Protein AF-A0A0A0C241-F1 (afdb_monomer)

pLDDT: mean 80.88, std 23.92, range [26.72, 98.94]

Foldseek 3Di:
DDDDDDDDDDDDDDPPVPPVVVVVVVVVVVVVVVCVVVPPDDDDDDDDDDDDDDDDDDDDDDDDDDDDDDDDDDDDDDDDDPDDPDDPDPDPPDQDDFAADDADDADPEDEDEDAQVRQADEDAQVHAYEYEYDLAAHAYFQAHEYAHHAGYEYEFAEHEHADADPDLSRQEHYEDAAHQEEYAHEQYEYYYPRNQHAYEYHHLNQYEYHAYLYEYEENEHHPPPGFSENYEALAHHLEYHYEAYEYEYQEEHYHAENANVHDGDDHQEYEHYQAEYEYEQNYAANDHYDPDDHYYHAANAEYEYPPDDQDVCRRHPPCVDPVNNPVHYYYDADPVGHSNDPPQGHSPHDRSHHDPDD

Secondary structure (DSSP, 8-state):
---PPPP----PPP--TTTHHHHHHHHHHHHHHHHHHS--S----------------------PPPP---------------PPPPPPPPPP----PPBS-PPPPPSSPEEEE--TTS-EEEE-TTS-EEEE--SS-EE-TT-EEEEE-SSEEEES-EEE--S--SSGGGGEEEEEE--SSEEEEES-EEE-TT--EEEEEE-TT--EEEEEEEEEEEE---STT---EEEEEEE--SEEEEEEEEEEESSEEEEE-TBTTSSPPPPSEEEEEEEEEEE-TT---SEEE-S----EEEEEEEEEETTS---HHHHBTTTTSTT-TTTTEEES--TT--SS-TTTSSTT-----B-S--

Mean predicted aligned error: 12.5 Å

Structure (mmCIF, N/CA/C/O backbone):
data_AF-A0A0A0C241-F1
#
_entry.id   AF-A0A0A0C241-F1
#
loop_
_atom_site.group_PDB
_atom_site.id
_atom_site.type_symbol
_atom_site.label_atom_id
_atom_site.label_alt_id
_atom_site.label_comp_id
_atom_site.label_asym_id
_atom_site.label_entity_id
_atom_site.label_seq_id
_atom_site.pdbx_PDB_ins_code
_atom_site.Cartn_x
_atom_site.Cartn_y
_atom_site.Cartn_z
_atom_site.occupancy
_atom_site.B_iso_or_equiv
_atom_site.auth_seq_id
_atom_site.auth_comp_id
_atom_site.auth_asym_id
_atom_site.auth_atom_id
_atom_site.pdbx_PDB_model_num
ATOM 1 N N . MET A 1 1 ? -2.435 11.296 55.023 1.00 37.69 1 MET A N 1
ATOM 2 C CA . MET A 1 1 ? -3.231 10.925 53.838 1.00 37.69 1 MET A CA 1
ATOM 3 C C . MET A 1 1 ? -2.967 12.008 52.823 1.00 37.69 1 MET A C 1
ATOM 5 O O . MET A 1 1 ? -3.531 13.085 52.938 1.00 37.69 1 MET A O 1
ATOM 9 N N . GLU A 1 2 ? -2.003 11.759 51.951 1.00 27.55 2 GLU A N 1
ATOM 10 C CA . GLU A 1 2 ? -1.526 12.696 50.940 1.00 27.55 2 GLU A CA 1
ATOM 11 C C . GLU A 1 2 ? -1.502 11.894 49.638 1.00 27.55 2 GLU A C 1
ATOM 13 O O . GLU A 1 2 ? -0.909 10.818 49.591 1.00 27.55 2 GLU A O 1
ATOM 18 N N . PHE A 1 3 ? -2.287 12.339 48.660 1.00 27.22 3 PHE A N 1
ATOM 19 C CA . PHE A 1 3 ? -2.443 11.696 47.359 1.00 27.22 3 PHE A CA 1
ATOM 20 C C . PHE A 1 3 ? -1.367 12.253 46.422 1.00 27.22 3 PHE A C 1
ATOM 22 O O . PHE A 1 3 ? -1.385 13.443 46.116 1.00 27.22 3 PHE A O 1
ATOM 29 N N . GLN A 1 4 ? -0.449 11.398 45.970 1.00 26.72 4 GLN A N 1
ATOM 30 C CA . GLN A 1 4 ? 0.443 11.679 44.844 1.00 26.72 4 GLN A CA 1
ATOM 31 C C . GLN A 1 4 ? -0.220 11.205 43.544 1.00 26.72 4 GLN A C 1
ATOM 33 O O . GLN A 1 4 ? -0.695 10.073 43.465 1.00 26.72 4 GLN A O 1
ATOM 38 N N . GLN A 1 5 ? -0.261 12.088 42.544 1.00 29.75 5 GLN A N 1
ATOM 39 C CA . GLN A 1 5 ? -0.582 11.763 41.150 1.00 29.75 5 GLN A CA 1
ATOM 40 C C . GLN A 1 5 ? 0.623 11.077 40.478 1.00 29.75 5 GLN A C 1
ATOM 42 O O . GLN A 1 5 ? 1.755 11.438 40.810 1.00 29.75 5 GLN A O 1
ATOM 47 N N . PRO A 1 6 ? 0.422 10.150 39.523 1.00 32.53 6 PRO A N 1
ATOM 48 C CA . PRO A 1 6 ? 1.511 9.650 38.696 1.00 32.53 6 PRO A CA 1
ATOM 49 C C . PRO A 1 6 ? 1.820 10.618 37.544 1.00 32.53 6 PRO A C 1
ATOM 51 O O . PRO A 1 6 ? 0.920 11.217 36.951 1.00 32.53 6 PRO A O 1
ATOM 54 N N . SER A 1 7 ? 3.115 10.778 37.276 1.00 30.88 7 SER A N 1
ATOM 55 C CA . SER A 1 7 ? 3.697 11.547 36.179 1.00 30.88 7 SER A CA 1
ATOM 56 C C . SER A 1 7 ? 3.526 10.831 34.842 1.00 30.88 7 SER A C 1
ATOM 58 O O . SER A 1 7 ? 3.634 9.612 34.768 1.00 30.88 7 SER A O 1
ATOM 60 N N . SER A 1 8 ? 3.299 11.619 33.796 1.00 33.06 8 SER A N 1
ATOM 61 C CA . SER A 1 8 ? 3.376 11.231 32.391 1.00 33.06 8 SER A CA 1
ATOM 62 C C . SER A 1 8 ? 4.825 10.937 31.995 1.00 33.06 8 SER A C 1
ATOM 64 O O . SER A 1 8 ? 5.635 11.868 31.946 1.00 33.06 8 SER A O 1
ATOM 66 N N . ASP A 1 9 ? 5.131 9.678 31.698 1.00 30.48 9 ASP A N 1
ATOM 67 C CA . ASP A 1 9 ? 6.339 9.304 30.969 1.00 30.48 9 ASP A CA 1
ATOM 68 C C . ASP A 1 9 ? 6.085 9.536 29.472 1.00 30.48 9 ASP A C 1
ATOM 70 O O . ASP A 1 9 ? 5.191 8.950 28.868 1.00 30.48 9 ASP A O 1
ATOM 74 N N . GLN A 1 10 ? 6.830 10.489 28.910 1.00 31.81 10 GLN A N 1
ATOM 75 C CA . GLN A 1 10 ? 7.044 10.622 27.475 1.00 31.81 10 GLN A CA 1
ATOM 76 C C . GLN A 1 10 ? 8.161 9.645 27.116 1.00 31.81 10 GLN A C 1
ATOM 78 O O . GLN A 1 10 ? 9.313 9.870 27.495 1.00 31.81 10 GLN A O 1
ATOM 83 N N . ASP A 1 11 ? 7.822 8.577 26.403 1.00 33.38 11 ASP A N 1
ATOM 84 C CA . ASP A 1 11 ? 8.813 7.693 25.807 1.00 33.38 11 ASP A CA 1
ATOM 85 C C . ASP A 1 11 ? 9.510 8.436 24.663 1.00 33.38 11 ASP A C 1
ATOM 87 O O . ASP A 1 11 ? 8.960 8.669 23.588 1.00 33.38 11 ASP A O 1
ATOM 91 N N . ALA A 1 12 ? 10.737 8.870 24.942 1.00 34.22 12 ALA A N 1
ATOM 92 C CA . ALA A 1 12 ? 11.668 9.338 23.937 1.00 34.22 12 ALA A CA 1
ATOM 93 C C . ALA A 1 12 ? 12.101 8.153 23.064 1.00 34.22 12 ALA A C 1
ATOM 95 O O . ALA A 1 12 ? 12.555 7.128 23.578 1.00 34.22 12 ALA A O 1
ATOM 96 N N . GLU A 1 13 ? 12.007 8.320 21.745 1.00 38.50 13 GLU A N 1
ATOM 97 C CA . GLU A 1 13 ? 12.633 7.423 20.777 1.00 38.50 13 GLU A CA 1
ATOM 98 C C . GLU A 1 13 ? 14.122 7.217 21.116 1.00 38.50 13 GLU A C 1
ATOM 100 O O . GLU A 1 13 ? 14.830 8.185 21.434 1.00 38.50 13 GLU A O 1
ATOM 105 N N . PRO A 1 14 ? 14.650 5.983 21.046 1.00 36.41 14 PRO A N 1
ATOM 106 C CA . PRO A 1 14 ? 16.075 5.777 21.208 1.00 36.41 14 PRO A CA 1
ATOM 107 C C . PRO A 1 14 ? 16.801 6.343 19.984 1.00 36.41 14 PRO A C 1
ATOM 109 O O . PRO A 1 14 ? 16.639 5.872 18.861 1.00 36.41 14 PRO A O 1
ATOM 112 N N . ALA A 1 15 ? 17.647 7.347 20.216 1.00 42.44 15 ALA A N 1
ATOM 113 C CA . ALA A 1 15 ? 18.622 7.820 19.244 1.00 42.44 15 ALA A CA 1
ATOM 114 C C . ALA A 1 15 ? 19.670 6.722 18.983 1.00 42.44 15 ALA A C 1
ATOM 116 O O . ALA A 1 15 ? 20.698 6.654 19.662 1.00 42.44 15 ALA A O 1
ATOM 117 N N . ASP A 1 16 ? 19.414 5.856 18.003 1.00 39.59 16 ASP A N 1
ATOM 118 C CA . ASP A 1 16 ? 20.346 4.812 17.576 1.00 39.59 16 ASP A CA 1
ATOM 119 C C . ASP A 1 16 ? 21.280 5.333 16.466 1.00 39.59 16 ASP A C 1
ATOM 121 O O . ASP A 1 16 ? 21.082 5.149 15.266 1.00 39.59 16 ASP A O 1
ATOM 125 N N . GLY A 1 17 ? 22.318 6.065 16.880 1.00 36.25 17 GLY A N 1
ATOM 126 C CA . GLY A 1 17 ? 23.298 6.717 15.999 1.00 36.25 17 GLY A CA 1
ATOM 127 C C . GLY A 1 17 ? 24.364 5.798 15.381 1.00 36.25 17 GLY A C 1
ATOM 128 O O . GLY A 1 17 ? 25.414 6.294 14.975 1.00 36.25 17 GLY A O 1
ATOM 129 N N . GLY A 1 18 ? 24.160 4.477 15.342 1.00 32.34 18 GLY A N 1
ATOM 130 C CA . GLY A 1 18 ? 25.179 3.518 14.890 1.00 32.34 18 GLY A CA 1
ATOM 131 C C . GLY A 1 18 ? 24.949 2.923 13.499 1.00 32.34 18 GLY A C 1
ATOM 132 O O . GLY A 1 18 ? 25.881 2.844 12.699 1.00 32.34 18 GLY A O 1
ATOM 133 N N . ALA A 1 19 ? 23.717 2.508 13.196 1.00 37.88 19 ALA A N 1
ATOM 134 C CA . ALA A 1 19 ? 23.412 1.737 11.987 1.00 37.88 19 ALA A CA 1
ATOM 135 C C . ALA A 1 19 ? 23.087 2.615 10.760 1.00 37.88 19 ALA A C 1
ATOM 137 O O . ALA A 1 19 ? 23.471 2.273 9.641 1.00 37.88 19 ALA A O 1
ATOM 138 N N . ALA A 1 20 ? 22.487 3.794 10.967 1.00 37.78 20 ALA A N 1
ATOM 139 C CA . ALA A 1 20 ? 22.076 4.701 9.888 1.00 37.78 20 ALA A CA 1
ATOM 140 C C . ALA A 1 20 ? 23.253 5.311 9.090 1.00 37.78 20 ALA A C 1
ATOM 142 O O . ALA A 1 20 ? 23.125 5.639 7.911 1.00 37.78 20 ALA A O 1
ATOM 143 N N . ALA A 1 21 ? 24.439 5.434 9.697 1.00 37.78 21 ALA A N 1
ATOM 144 C CA . ALA A 1 21 ? 25.606 6.009 9.021 1.00 37.78 21 ALA A CA 1
ATOM 145 C C . ALA A 1 21 ? 26.207 5.072 7.954 1.00 37.78 21 ALA A C 1
ATOM 147 O O . ALA A 1 21 ? 26.821 5.535 6.989 1.00 37.78 21 ALA A O 1
ATOM 148 N N . VAL A 1 22 ? 26.029 3.754 8.104 1.00 39.00 22 VAL A N 1
ATOM 149 C CA . VAL A 1 22 ? 26.559 2.755 7.161 1.00 39.00 22 VAL A CA 1
ATOM 150 C C . VAL A 1 22 ? 25.646 2.626 5.936 1.00 39.00 22 VAL A C 1
ATOM 152 O O . VAL A 1 22 ? 26.145 2.487 4.817 1.00 39.00 22 VAL A O 1
ATOM 155 N N . THR A 1 23 ? 24.331 2.781 6.108 1.00 50.38 23 THR A N 1
ATOM 156 C CA . THR A 1 23 ? 23.351 2.788 5.011 1.00 50.38 23 THR A CA 1
ATOM 157 C C . THR A 1 23 ? 23.385 4.092 4.208 1.00 50.38 23 THR A C 1
ATOM 159 O O . THR A 1 23 ? 23.407 4.032 2.978 1.00 50.38 23 THR A O 1
ATOM 162 N N . GLN A 1 24 ? 23.545 5.263 4.842 1.00 40.09 24 GLN A N 1
ATOM 163 C CA . GLN A 1 24 ? 23.719 6.537 4.118 1.00 40.09 24 GLN A CA 1
ATOM 164 C C . GLN A 1 24 ? 24.986 6.565 3.246 1.00 40.09 24 GLN A C 1
ATOM 166 O O . GLN A 1 24 ? 24.964 7.085 2.128 1.00 40.09 24 GLN A O 1
ATOM 171 N N . ALA A 1 25 ? 26.097 5.989 3.718 1.00 41.25 25 ALA A N 1
ATOM 172 C CA . ALA A 1 25 ? 27.331 5.911 2.935 1.00 41.25 25 ALA A CA 1
ATOM 173 C C . ALA A 1 25 ? 27.189 4.975 1.719 1.00 41.25 25 ALA A C 1
ATOM 175 O O . ALA A 1 25 ? 27.707 5.288 0.644 1.00 41.25 25 ALA A O 1
ATOM 176 N N . ALA A 1 26 ? 26.451 3.868 1.861 1.00 42.09 26 ALA A N 1
ATOM 177 C CA . ALA A 1 26 ? 26.134 2.957 0.762 1.00 42.09 26 ALA A CA 1
ATOM 178 C C . ALA A 1 26 ? 25.182 3.600 -0.267 1.00 42.09 26 ALA A C 1
ATOM 180 O O . ALA A 1 26 ? 25.434 3.503 -1.469 1.00 42.09 26 ALA A O 1
ATOM 181 N N . LEU A 1 27 ? 24.171 4.354 0.185 1.00 46.66 27 LEU A N 1
ATOM 182 C CA . LEU A 1 27 ? 23.274 5.133 -0.680 1.00 46.66 27 LEU A CA 1
ATOM 183 C C . LEU A 1 27 ? 24.005 6.256 -1.434 1.00 46.66 27 LEU A C 1
ATOM 185 O O . LEU A 1 27 ? 23.797 6.444 -2.634 1.00 46.66 27 LEU A O 1
ATOM 189 N N . GLN A 1 28 ? 24.905 6.994 -0.774 1.00 43.84 28 GLN A N 1
ATOM 190 C CA . GLN A 1 28 ? 25.700 8.033 -1.441 1.00 43.84 28 GLN A CA 1
ATOM 191 C C . GLN A 1 28 ? 26.738 7.455 -2.411 1.00 43.84 28 GLN A C 1
ATOM 193 O O . GLN A 1 28 ? 27.015 8.066 -3.448 1.00 43.84 28 GLN A O 1
ATOM 198 N N . ALA A 1 29 ? 27.304 6.282 -2.111 1.00 42.59 29 ALA A N 1
ATOM 199 C CA . ALA A 1 29 ? 28.173 5.565 -3.038 1.00 42.59 29 ALA A CA 1
ATOM 200 C C . ALA A 1 29 ? 27.393 5.105 -4.280 1.00 42.59 29 ALA A C 1
ATOM 202 O O . ALA A 1 29 ? 27.857 5.333 -5.396 1.00 42.59 29 ALA A O 1
ATOM 203 N N . TRP A 1 30 ? 26.178 4.578 -4.102 1.00 51.72 30 TRP A N 1
ATOM 204 C CA . TRP A 1 30 ? 25.298 4.188 -5.2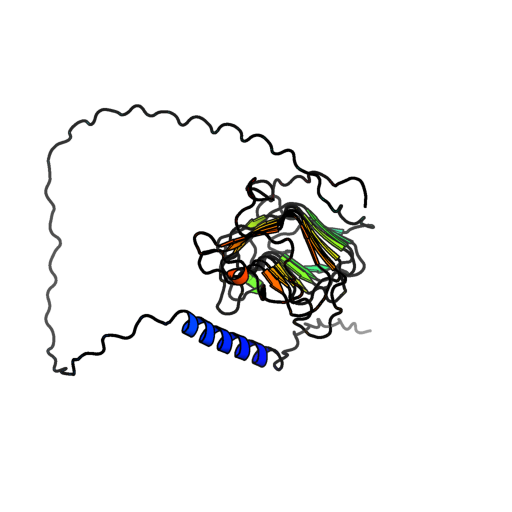04 1.00 51.72 30 TRP A CA 1
ATOM 205 C C . TRP A 1 30 ? 24.888 5.382 -6.084 1.00 51.72 30 TRP A C 1
ATOM 207 O O . TRP A 1 30 ? 25.049 5.313 -7.303 1.00 51.72 30 TRP A O 1
ATOM 217 N N . ARG A 1 31 ? 24.499 6.528 -5.496 1.00 46.00 31 ARG A N 1
ATOM 218 C CA . ARG A 1 31 ? 24.208 7.772 -6.248 1.00 46.00 31 ARG A CA 1
ATOM 219 C C . ARG A 1 31 ? 25.403 8.237 -7.094 1.00 46.00 31 ARG A C 1
ATOM 221 O O . ARG A 1 31 ? 25.222 8.701 -8.218 1.00 46.00 31 ARG A O 1
ATOM 228 N N . ARG A 1 32 ? 26.640 8.078 -6.600 1.00 44.69 32 ARG A N 1
ATOM 229 C CA . ARG A 1 32 ? 27.861 8.407 -7.365 1.00 44.69 32 ARG A CA 1
ATOM 230 C C . ARG A 1 32 ? 28.127 7.431 -8.511 1.00 44.69 32 ARG A C 1
ATOM 232 O O . ARG A 1 32 ? 28.615 7.858 -9.553 1.00 44.69 32 ARG A O 1
ATOM 239 N N . THR A 1 33 ? 27.808 6.151 -8.348 1.00 43.31 33 THR A N 1
ATOM 240 C CA . THR A 1 33 ? 27.986 5.143 -9.403 1.00 43.31 33 THR A CA 1
ATOM 241 C C . THR A 1 33 ? 26.902 5.244 -10.481 1.00 43.31 33 THR A C 1
ATOM 243 O O . THR A 1 33 ? 27.219 5.131 -11.664 1.00 43.31 33 THR A O 1
ATOM 246 N N . ALA A 1 34 ? 25.657 5.555 -10.107 1.00 41.44 34 ALA A N 1
ATOM 247 C CA . ALA A 1 34 ? 24.545 5.755 -11.039 1.00 41.44 34 ALA A CA 1
ATOM 248 C C . ALA A 1 34 ? 24.736 6.994 -11.941 1.00 41.44 34 ALA A C 1
ATOM 250 O O . ALA A 1 34 ? 24.484 6.922 -13.142 1.00 41.44 34 ALA A O 1
ATOM 251 N N . LEU A 1 35 ? 25.288 8.094 -11.409 1.00 39.94 35 LEU A N 1
ATOM 252 C CA . LEU A 1 35 ? 25.661 9.293 -12.186 1.00 39.94 35 LEU A CA 1
ATOM 253 C C . LEU A 1 35 ? 26.858 9.078 -13.132 1.00 39.94 35 LEU A C 1
ATOM 255 O O . LEU A 1 35 ? 26.989 9.770 -14.138 1.00 39.94 35 LEU A O 1
ATOM 259 N N . LEU A 1 36 ? 27.740 8.119 -12.834 1.00 40.41 36 LEU A N 1
ATOM 260 C CA . LEU A 1 36 ? 28.855 7.758 -13.720 1.00 40.41 36 LEU A CA 1
ATOM 261 C C . LEU A 1 36 ? 28.418 6.813 -14.850 1.00 40.41 36 LEU A C 1
ATOM 263 O O . LEU A 1 36 ? 29.002 6.858 -15.932 1.00 40.41 36 LEU A O 1
ATOM 267 N N . ALA A 1 37 ? 27.376 6.004 -14.635 1.00 37.09 37 ALA A N 1
ATOM 268 C CA . ALA A 1 37 ? 26.808 5.118 -15.653 1.00 37.09 37 ALA A CA 1
ATOM 269 C C . ALA A 1 37 ? 25.980 5.868 -16.719 1.00 37.09 37 ALA A C 1
ATOM 271 O O . ALA A 1 37 ? 25.907 5.421 -17.860 1.00 37.09 37 ALA A O 1
ATOM 272 N N . SER A 1 38 ? 25.426 7.036 -16.386 1.00 38.03 38 SER A N 1
ATOM 273 C CA . SER A 1 38 ? 24.683 7.915 -17.306 1.00 38.03 38 SER A CA 1
ATOM 274 C C . SER A 1 38 ? 25.548 9.002 -17.974 1.00 38.03 38 SER A C 1
ATOM 276 O O . SER A 1 38 ? 25.068 9.757 -18.816 1.00 38.03 38 SER A O 1
ATOM 278 N N . GLY A 1 39 ? 26.845 9.070 -17.647 1.00 33.00 39 GLY A N 1
ATOM 279 C CA . GLY A 1 39 ? 27.730 10.194 -17.973 1.00 33.00 39 GLY A CA 1
ATOM 280 C C . GLY A 1 39 ? 28.727 10.001 -19.121 1.00 33.00 39 GLY A C 1
ATOM 281 O O . GLY A 1 39 ? 29.721 10.725 -19.169 1.00 33.00 39 GLY A O 1
ATOM 282 N N . VAL A 1 40 ? 28.522 9.068 -20.057 1.00 38.03 40 VAL A N 1
ATOM 283 C CA . VAL A 1 40 ? 29.368 8.969 -21.267 1.00 38.03 40 VAL A CA 1
ATOM 284 C C . VAL A 1 40 ? 28.717 9.723 -22.426 1.00 38.03 40 VAL A C 1
ATOM 286 O O . VAL A 1 40 ? 28.244 9.091 -23.359 1.00 38.03 40 VAL A O 1
ATOM 289 N N . ALA A 1 41 ? 28.685 11.064 -22.373 1.00 38.12 41 ALA A N 1
ATOM 290 C CA . ALA A 1 41 ? 28.604 11.921 -23.574 1.00 38.12 41 ALA A CA 1
ATOM 291 C C . ALA A 1 41 ? 28.678 13.446 -23.314 1.00 38.12 41 ALA A C 1
ATOM 293 O O . ALA A 1 41 ? 27.981 14.187 -23.990 1.00 38.12 41 ALA A O 1
ATOM 294 N N . VAL A 1 42 ? 29.523 13.991 -22.427 1.00 32.81 42 VAL A N 1
ATOM 295 C CA . VAL A 1 42 ? 29.876 15.430 -22.545 1.00 32.81 42 VAL A CA 1
ATOM 296 C C . VAL A 1 42 ? 31.330 15.676 -22.150 1.00 32.81 42 VAL A C 1
ATOM 298 O O . VAL A 1 42 ? 31.647 16.076 -21.035 1.00 32.81 42 VAL A O 1
ATOM 301 N N . ALA A 1 43 ? 32.240 15.458 -23.096 1.00 29.64 43 ALA A N 1
ATOM 302 C CA . ALA A 1 43 ? 33.610 15.950 -23.009 1.00 29.64 43 ALA A CA 1
ATOM 303 C C . ALA A 1 43 ? 34.024 16.563 -24.351 1.00 29.64 43 ALA A C 1
ATOM 305 O O . ALA A 1 43 ? 34.732 15.941 -25.133 1.00 29.64 43 ALA A O 1
ATOM 306 N N . ALA A 1 44 ? 33.571 17.790 -24.614 1.00 33.00 44 ALA A N 1
ATOM 307 C CA . ALA A 1 44 ? 34.271 18.747 -25.469 1.00 33.00 44 ALA A CA 1
ATOM 308 C C . ALA A 1 44 ? 33.638 20.135 -25.307 1.00 33.00 44 ALA A C 1
ATOM 310 O O . ALA A 1 44 ? 32.530 20.359 -25.771 1.00 33.00 44 ALA A O 1
ATOM 311 N N . VAL A 1 45 ? 34.347 21.038 -24.626 1.00 28.12 45 VAL A N 1
ATOM 312 C CA . VAL A 1 45 ? 34.634 22.441 -24.996 1.00 28.12 45 VAL A CA 1
ATOM 313 C C . VAL A 1 45 ? 35.090 23.144 -23.712 1.00 28.12 45 VAL A C 1
ATOM 315 O O . VAL A 1 45 ? 34.330 23.783 -22.993 1.00 28.12 45 VAL A O 1
ATOM 318 N N . VAL A 1 46 ? 36.382 22.997 -23.419 1.00 29.78 46 VAL A N 1
ATOM 319 C CA . VAL A 1 46 ? 37.140 23.987 -22.651 1.00 29.78 46 VAL A CA 1
ATOM 320 C C . VAL A 1 46 ? 37.869 24.828 -23.686 1.00 29.78 46 VAL A C 1
ATOM 322 O O . VAL A 1 46 ? 38.669 24.300 -24.458 1.00 29.78 46 VAL A O 1
ATOM 325 N N . GLY A 1 47 ? 37.589 26.127 -23.715 1.00 27.25 47 GLY A N 1
ATOM 326 C CA . GLY A 1 47 ? 38.251 27.041 -24.630 1.00 27.25 47 GLY A CA 1
ATOM 327 C C . GLY A 1 47 ? 37.938 28.504 -24.355 1.00 27.25 47 GLY A C 1
ATOM 328 O O . GLY A 1 47 ? 37.097 29.076 -25.029 1.00 27.25 47 GLY A O 1
ATOM 329 N N . LEU A 1 48 ? 38.736 29.092 -23.455 1.00 27.02 48 LEU A N 1
ATOM 330 C CA . LEU A 1 48 ? 39.160 30.500 -23.465 1.00 27.02 48 LEU A CA 1
ATOM 331 C C . LEU A 1 48 ? 38.113 31.584 -23.107 1.00 27.02 48 LEU A C 1
ATOM 333 O O . LEU A 1 48 ? 37.162 31.820 -23.836 1.00 27.02 48 LEU A O 1
ATOM 337 N N . VAL A 1 49 ? 38.372 32.365 -22.051 1.00 27.27 49 VAL A N 1
ATOM 338 C CA . VAL A 1 49 ? 38.924 33.739 -22.136 1.00 27.27 49 VAL A CA 1
ATOM 339 C C . VAL A 1 49 ? 39.056 34.322 -20.720 1.00 27.27 49 VAL A C 1
ATOM 341 O O . VAL A 1 49 ? 38.158 34.239 -19.888 1.00 27.27 49 VAL A O 1
ATOM 344 N N . ALA A 1 50 ? 40.228 34.899 -20.465 1.00 33.31 50 ALA A N 1
ATOM 345 C CA . ALA A 1 50 ? 40.625 35.555 -19.231 1.00 33.31 50 ALA A CA 1
ATOM 346 C C . ALA A 1 50 ? 40.191 37.035 -19.175 1.00 33.31 50 ALA A C 1
ATOM 348 O O . ALA A 1 50 ? 40.261 37.742 -20.174 1.00 33.31 50 ALA A O 1
ATOM 349 N N . VAL A 1 51 ? 39.823 37.465 -17.963 1.00 35.44 51 VAL A N 1
ATOM 350 C CA . VAL A 1 51 ? 40.166 38.727 -17.267 1.00 35.44 51 VAL A CA 1
ATOM 351 C C . VAL A 1 51 ? 40.264 40.024 -18.091 1.00 35.44 51 VAL A C 1
ATOM 353 O O . VAL A 1 51 ? 41.249 40.242 -18.787 1.00 35.44 51 VAL A O 1
ATOM 356 N N . LEU A 1 52 ? 39.364 40.977 -17.802 1.00 29.64 52 LEU A N 1
ATOM 357 C CA . LEU A 1 52 ? 39.727 42.345 -17.384 1.00 29.64 52 LEU A CA 1
ATOM 358 C C . LEU A 1 52 ? 38.496 43.103 -16.859 1.00 29.64 52 LEU A C 1
ATOM 360 O O . LEU A 1 52 ? 37.587 43.444 -17.608 1.00 29.64 52 LEU A O 1
ATOM 364 N N . VAL A 1 53 ? 38.500 43.376 -15.553 1.00 37.03 53 VAL A N 1
ATOM 365 C CA . VAL A 1 53 ? 37.609 44.331 -14.887 1.00 37.03 53 VAL A CA 1
ATOM 366 C C . VAL A 1 53 ? 38.393 45.625 -14.707 1.00 37.03 53 VAL A C 1
ATOM 368 O O . VAL A 1 53 ? 39.342 45.657 -13.928 1.00 37.03 53 VAL A O 1
ATOM 371 N N . THR A 1 54 ? 37.982 46.693 -15.385 1.00 36.91 54 THR A N 1
ATOM 372 C CA . THR A 1 54 ? 38.149 48.074 -14.914 1.00 36.91 54 THR A CA 1
ATOM 373 C C . THR A 1 54 ? 36.883 48.848 -15.270 1.00 36.91 54 THR A C 1
ATOM 375 O O . THR A 1 54 ? 36.367 48.752 -16.381 1.00 36.91 54 THR A O 1
ATOM 378 N N . GLY A 1 55 ? 36.320 49.510 -14.261 1.00 35.81 55 GLY A N 1
ATOM 379 C CA . GLY A 1 55 ? 34.943 49.987 -14.266 1.00 35.81 55 GLY A CA 1
ATOM 380 C C . GLY A 1 55 ? 34.674 51.295 -15.000 1.00 35.81 55 GLY A C 1
ATOM 381 O O . GLY A 1 55 ? 35.555 51.904 -15.607 1.00 35.81 55 GLY A O 1
ATOM 382 N N . ARG A 1 56 ? 33.422 51.735 -14.868 1.00 39.28 56 ARG A N 1
ATOM 383 C CA . ARG A 1 56 ? 33.011 53.138 -14.817 1.00 39.28 56 ARG A CA 1
ATOM 384 C C . ARG A 1 56 ? 31.591 53.237 -14.267 1.00 39.28 56 ARG A C 1
ATOM 386 O O . ARG A 1 56 ? 30.745 52.401 -14.571 1.00 39.28 56 ARG A O 1
ATOM 393 N N . ASP A 1 57 ? 31.417 54.254 -13.440 1.00 40.78 57 ASP A N 1
ATOM 394 C CA . ASP A 1 57 ? 30.202 54.664 -12.753 1.00 40.78 57 ASP A CA 1
ATOM 395 C C . ASP A 1 57 ? 29.082 55.147 -13.689 1.00 40.78 57 ASP A C 1
ATOM 397 O O . ASP A 1 57 ? 29.347 55.569 -14.813 1.00 40.78 57 ASP A O 1
ATOM 401 N N . GLN A 1 58 ? 27.864 55.080 -13.131 1.00 45.56 58 GLN A N 1
ATOM 402 C CA . GLN A 1 58 ? 26.698 55.972 -13.259 1.00 45.56 58 GLN A CA 1
ATOM 403 C C . GLN A 1 58 ? 26.478 56.752 -14.566 1.00 45.56 58 GLN A C 1
ATOM 405 O O . GLN A 1 58 ? 27.298 57.573 -14.950 1.00 45.56 58 GLN A O 1
ATOM 410 N N . GLU A 1 59 ? 25.254 56.670 -15.098 1.00 39.75 59 GLU A N 1
ATOM 411 C CA . GLU A 1 59 ? 24.295 57.786 -15.023 1.00 39.75 59 GLU A CA 1
ATOM 412 C C . GLU A 1 59 ? 22.873 57.336 -15.404 1.00 39.75 59 GLU A C 1
ATOM 414 O O . GLU A 1 59 ? 22.672 56.309 -16.052 1.00 39.75 59 GLU A O 1
ATOM 419 N N . ASP A 1 60 ? 21.914 58.109 -14.895 1.00 49.41 60 ASP A N 1
ATOM 420 C CA . ASP A 1 60 ? 20.462 58.080 -15.068 1.00 49.41 60 ASP A CA 1
ATOM 421 C C . ASP A 1 60 ? 19.942 57.702 -16.468 1.00 49.41 60 ASP A C 1
ATOM 423 O O . ASP A 1 60 ? 20.599 57.927 -17.481 1.00 49.41 60 ASP A O 1
ATOM 427 N N . LEU A 1 61 ? 18.687 57.233 -16.530 1.00 41.09 61 LEU A N 1
ATOM 428 C CA . LEU A 1 61 ? 17.579 57.977 -17.159 1.00 41.09 61 LEU A CA 1
ATOM 429 C C . LEU A 1 61 ? 16.289 57.136 -17.184 1.00 41.09 61 LEU A C 1
ATOM 431 O O . LEU A 1 61 ? 16.167 56.134 -17.886 1.00 41.09 61 LEU A O 1
ATOM 435 N N . ALA A 1 62 ? 15.297 57.606 -16.428 1.00 52.56 62 ALA A N 1
ATOM 436 C CA . ALA A 1 62 ? 13.903 57.204 -16.543 1.00 52.56 62 ALA A CA 1
ATOM 437 C C . ALA A 1 62 ? 13.318 57.656 -17.896 1.00 52.56 62 ALA A C 1
ATOM 439 O O . ALA A 1 62 ? 13.479 58.813 -18.290 1.00 52.56 62 ALA A O 1
ATOM 440 N N . GLY A 1 63 ? 12.600 56.758 -18.575 1.00 41.69 63 GLY A N 1
ATOM 441 C CA . GLY A 1 63 ? 11.834 57.037 -19.794 1.00 41.69 63 GLY A CA 1
ATOM 442 C C . GLY A 1 63 ? 10.369 56.587 -19.651 1.00 41.69 63 GLY A C 1
ATOM 443 O O . GLY A 1 63 ? 10.120 55.576 -18.994 1.00 41.69 63 GLY A O 1
ATOM 444 N N . PRO A 1 64 ? 9.395 57.333 -20.213 1.00 62.12 64 PRO A N 1
ATOM 445 C CA . PRO A 1 64 ? 7.957 57.123 -20.006 1.00 62.12 64 PRO A CA 1
ATOM 446 C C . PRO A 1 64 ? 7.373 55.992 -20.880 1.00 62.12 64 PRO A C 1
ATOM 448 O O . PRO A 1 64 ? 7.999 55.599 -21.867 1.00 62.12 64 PRO A O 1
ATOM 451 N N . PRO A 1 65 ? 6.158 55.489 -20.570 1.00 54.28 65 PRO A N 1
ATOM 452 C CA . PRO A 1 65 ? 5.511 54.452 -21.371 1.00 54.28 65 PRO A CA 1
ATOM 453 C C . PRO A 1 65 ? 4.947 55.016 -22.690 1.00 54.28 65 PRO A 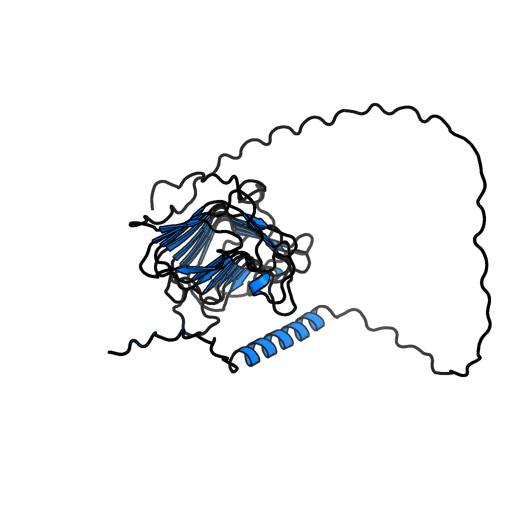C 1
ATOM 455 O O . PRO A 1 65 ? 4.412 56.130 -22.694 1.00 54.28 65 PRO A O 1
ATOM 458 N N . PRO A 1 66 ? 5.012 54.267 -23.807 1.00 58.94 66 PRO A N 1
ATOM 459 C CA . PRO A 1 66 ? 4.374 54.677 -25.048 1.00 58.94 66 PRO A CA 1
ATOM 460 C C . PRO A 1 66 ? 2.877 54.337 -25.074 1.00 58.94 66 PRO A C 1
ATOM 462 O O . PRO A 1 66 ? 2.451 53.215 -24.799 1.00 58.94 66 PRO A O 1
ATOM 465 N N . SER A 1 67 ? 2.101 55.348 -25.458 1.00 59.06 67 SER A N 1
ATOM 466 C CA . SER A 1 67 ? 0.707 55.297 -25.893 1.00 59.06 67 SER A CA 1
ATOM 467 C C . SER A 1 67 ? 0.524 54.387 -27.115 1.00 59.06 67 SER A C 1
ATOM 469 O O . SER A 1 67 ? 1.386 54.343 -27.994 1.00 59.06 67 SER A O 1
ATOM 471 N N . GLY A 1 68 ? -0.611 53.684 -27.176 1.00 44.94 68 GLY A N 1
ATOM 472 C CA . GLY A 1 68 ? -0.959 52.773 -28.272 1.00 44.94 68 GLY A CA 1
ATOM 473 C C . GLY A 1 68 ? -1.372 53.459 -29.580 1.00 44.94 68 GLY A C 1
ATOM 474 O O . GLY A 1 68 ? -1.305 54.683 -29.698 1.00 44.94 68 GLY A O 1
ATOM 475 N N . PRO A 1 69 ? -1.863 52.663 -30.545 1.00 62.94 69 PRO A N 1
ATOM 476 C CA . PRO A 1 69 ? -2.804 53.156 -31.539 1.00 62.94 69 PRO A CA 1
ATOM 477 C C . PRO A 1 69 ? -4.118 52.358 -31.575 1.00 62.94 69 PRO A C 1
ATOM 479 O O . PRO A 1 69 ? -4.151 51.130 -31.508 1.00 62.94 69 PRO A O 1
ATOM 482 N N . GLU A 1 70 ? -5.198 53.123 -31.723 1.00 52.38 70 GLU A N 1
ATOM 483 C CA . GLU A 1 70 ? -6.537 52.707 -32.129 1.00 52.38 70 GLU A CA 1
ATOM 484 C C . GLU A 1 70 ? -6.566 52.147 -33.563 1.00 52.38 70 GLU A C 1
ATOM 486 O O . GLU A 1 70 ? -5.991 52.731 -34.479 1.00 52.38 70 GLU A O 1
ATOM 491 N N . GLY A 1 71 ? -7.379 51.099 -33.747 1.00 49.09 71 GLY A N 1
ATOM 492 C CA . GLY A 1 71 ? -8.312 50.979 -34.872 1.00 49.09 71 GLY A CA 1
ATOM 493 C C . GLY A 1 71 ? -7.870 50.175 -36.100 1.00 49.09 71 GLY A C 1
ATOM 494 O O . GLY A 1 71 ? -7.080 50.660 -36.899 1.00 49.09 71 GLY A O 1
ATOM 495 N N . ALA A 1 72 ? -8.508 49.014 -36.321 1.00 45.81 72 ALA A N 1
ATOM 496 C CA . ALA A 1 72 ? -9.179 48.658 -37.586 1.00 45.81 72 ALA A CA 1
ATOM 497 C C . ALA A 1 72 ? -9.741 47.219 -37.573 1.00 45.81 72 ALA A C 1
ATOM 499 O O . ALA A 1 72 ? -9.010 46.268 -37.325 1.00 45.81 72 ALA A O 1
ATOM 500 N N . GLY A 1 73 ? -11.013 47.078 -37.969 1.00 41.88 73 GLY A N 1
ATOM 501 C CA . GLY A 1 73 ? -11.483 45.948 -38.782 1.00 41.88 73 GLY A CA 1
ATOM 502 C C . GLY A 1 73 ? -11.997 44.703 -38.058 1.00 41.88 73 GLY A C 1
ATOM 503 O O . GLY A 1 73 ? -11.325 43.681 -38.045 1.00 41.88 73 GLY A O 1
ATOM 504 N N . ALA A 1 74 ? -13.236 44.754 -37.563 1.00 53.09 74 ALA A N 1
ATOM 505 C CA . ALA A 1 74 ? -14.021 43.552 -37.288 1.00 53.09 74 ALA A CA 1
ATOM 506 C C . ALA A 1 74 ? -14.492 42.937 -38.618 1.00 53.09 74 ALA A C 1
ATOM 508 O O . ALA A 1 74 ? -15.283 43.547 -39.339 1.00 53.09 74 ALA A O 1
ATOM 509 N N . ALA A 1 75 ? -13.985 41.750 -38.942 1.00 52.53 75 ALA A N 1
ATOM 510 C CA . ALA A 1 75 ? -14.578 40.857 -39.928 1.00 52.53 75 ALA A CA 1
ATOM 511 C C . ALA A 1 75 ? -15.397 39.808 -39.163 1.00 52.53 75 ALA A C 1
ATOM 513 O O . ALA A 1 75 ? -14.863 39.145 -38.277 1.00 52.53 75 ALA A O 1
ATOM 514 N N . GLU A 1 76 ? -16.692 39.706 -39.469 1.00 52.59 76 GLU A N 1
ATOM 515 C CA . GLU A 1 76 ? -17.572 38.655 -38.950 1.00 52.59 76 GLU A CA 1
ATOM 516 C C . GLU A 1 76 ? -17.091 37.291 -39.455 1.00 52.59 76 GLU A C 1
ATOM 518 O O . GLU A 1 76 ? -17.147 36.985 -40.648 1.00 52.59 76 GLU A O 1
ATOM 523 N N . GLU A 1 77 ? -16.594 36.486 -38.523 1.00 59.66 77 GLU A N 1
ATOM 524 C CA . GLU A 1 77 ? -16.242 35.089 -38.728 1.00 59.66 77 GLU A CA 1
ATOM 525 C C . GLU A 1 77 ? -17.536 34.245 -38.699 1.00 59.66 77 GLU A C 1
ATOM 527 O O . GLU A 1 77 ? -18.382 34.449 -37.821 1.00 59.66 77 GLU A O 1
ATOM 532 N N . PRO A 1 78 ? -17.764 33.340 -39.668 1.00 61.41 78 PRO A N 1
ATOM 533 C CA . PRO A 1 78 ? -18.988 32.548 -39.731 1.00 61.41 78 PRO A CA 1
ATOM 534 C C . PRO A 1 78 ? -19.098 31.620 -38.514 1.00 61.41 78 PRO A C 1
ATOM 536 O O . PRO A 1 78 ? -18.179 30.863 -38.212 1.00 61.41 78 PRO A O 1
ATOM 539 N N . ALA A 1 79 ? -20.244 31.672 -37.831 1.00 58.12 79 ALA A N 1
ATOM 540 C CA . ALA A 1 79 ? -20.544 30.848 -36.666 1.00 58.12 79 ALA A CA 1
ATOM 541 C C . ALA A 1 79 ? -20.421 29.350 -37.000 1.00 58.12 79 ALA A C 1
ATOM 543 O O . ALA A 1 79 ? -21.207 28.807 -37.781 1.00 58.12 79 ALA A O 1
ATOM 544 N N . VAL A 1 80 ? -19.434 28.691 -36.394 1.00 65.56 80 VAL A N 1
ATOM 545 C CA . VAL A 1 80 ? -19.293 27.233 -36.414 1.00 65.56 80 VAL A CA 1
ATOM 546 C C . VAL A 1 80 ? -20.382 26.657 -35.498 1.00 65.56 80 VAL A C 1
ATOM 548 O O . VAL A 1 80 ? -20.488 27.101 -34.352 1.00 65.56 80 VAL A O 1
ATOM 551 N N . PRO A 1 81 ? -21.229 25.723 -35.966 1.00 64.19 81 PRO A N 1
ATOM 552 C CA . PRO A 1 81 ? -22.243 25.107 -35.121 1.00 64.19 81 PRO A CA 1
ATOM 553 C C . PRO A 1 81 ? -21.565 24.391 -33.949 1.00 64.19 81 PRO A C 1
ATOM 555 O O . PRO A 1 81 ? -20.709 23.532 -34.135 1.00 64.19 81 PRO A O 1
ATOM 558 N N . THR A 1 82 ? -21.935 24.789 -32.735 1.00 61.00 82 THR A N 1
ATOM 559 C CA . THR A 1 82 ? -21.518 24.145 -31.490 1.00 61.00 82 THR A CA 1
ATOM 560 C C . THR A 1 82 ? -22.205 22.786 -31.410 1.00 61.00 82 THR A C 1
ATOM 562 O O . THR A 1 82 ? -23.367 22.695 -31.013 1.00 61.00 82 THR A O 1
ATOM 565 N N . GLU A 1 83 ? -21.522 21.731 -31.847 1.00 60.97 83 GLU A N 1
ATOM 566 C CA . GLU A 1 83 ? -21.961 20.365 -31.571 1.00 60.97 83 GLU A CA 1
ATOM 567 C C . GLU A 1 83 ? -21.918 20.161 -30.053 1.00 60.97 83 GLU A C 1
ATOM 569 O O . GLU A 1 83 ? -20.905 20.406 -29.396 1.00 60.97 83 GLU A O 1
ATOM 574 N N . THR A 1 84 ? -23.070 19.818 -29.479 1.00 65.75 84 THR A N 1
ATOM 575 C CA . THR A 1 84 ? -23.168 19.442 -28.067 1.00 65.75 84 THR A CA 1
ATOM 576 C C . THR A 1 84 ? -22.387 18.139 -27.913 1.00 65.75 84 THR A C 1
ATOM 578 O O . THR A 1 84 ? -22.727 17.199 -28.629 1.00 65.75 84 THR A O 1
ATOM 581 N N . PRO A 1 85 ? -21.346 18.068 -27.062 1.00 68.62 85 PRO A N 1
ATOM 582 C CA . PRO A 1 85 ? -20.610 16.830 -26.852 1.00 68.62 85 PRO A CA 1
ATOM 583 C C . PRO A 1 85 ? -21.598 15.752 -26.414 1.00 68.62 85 PRO A C 1
ATOM 585 O O . PRO A 1 85 ? -22.302 15.945 -25.418 1.00 68.62 85 PRO A O 1
ATOM 588 N N . ASP A 1 86 ? -21.691 14.665 -27.180 1.00 66.31 86 ASP A N 1
ATOM 589 C CA . ASP A 1 86 ? -22.466 13.501 -26.771 1.00 66.31 86 ASP A CA 1
ATOM 590 C C . ASP A 1 86 ? -21.976 13.062 -25.388 1.00 66.31 86 ASP A C 1
ATOM 592 O O . ASP A 1 86 ? -20.770 13.000 -25.122 1.00 66.31 86 ASP A O 1
ATOM 596 N N . ALA A 1 87 ? -22.927 12.825 -24.482 1.00 63.25 87 ALA A N 1
ATOM 597 C CA . ALA A 1 87 ? -22.622 12.293 -23.164 1.00 63.25 87 ALA A CA 1
ATOM 598 C C . ALA A 1 87 ? -21.821 10.992 -23.347 1.00 63.25 87 ALA A C 1
ATOM 600 O O . ALA A 1 87 ? -22.227 10.172 -24.177 1.00 63.25 87 ALA A O 1
ATOM 601 N N . PRO A 1 88 ? -20.695 10.805 -22.631 1.00 64.69 88 PRO A N 1
ATOM 602 C CA . PRO A 1 88 ? -19.864 9.622 -22.802 1.00 64.69 88 PRO A CA 1
ATOM 603 C C . PRO A 1 88 ? -20.728 8.372 -22.629 1.00 64.69 88 PRO A C 1
ATOM 605 O O . PRO A 1 88 ? -21.498 8.273 -21.669 1.00 64.69 88 PRO A O 1
ATOM 608 N N . GLU A 1 89 ? -20.638 7.450 -23.592 1.00 50.56 89 GLU A N 1
ATOM 609 C CA . GLU A 1 89 ? -21.318 6.163 -23.488 1.00 50.56 89 GLU A CA 1
ATOM 610 C C . GLU A 1 89 ? -20.901 5.494 -22.168 1.00 50.56 89 GLU A C 1
ATOM 612 O O . GLU A 1 89 ? -19.715 5.520 -21.822 1.00 50.56 89 GLU A O 1
ATOM 617 N N . PRO A 1 90 ? -21.852 4.928 -21.402 1.00 52.44 90 PRO A N 1
ATOM 618 C CA . PRO A 1 90 ? -21.530 4.264 -20.150 1.00 52.44 90 PRO A CA 1
ATOM 619 C C . PRO A 1 90 ? -20.560 3.121 -20.445 1.00 52.44 90 PRO A C 1
ATOM 621 O O . PRO A 1 90 ? -20.883 2.202 -21.201 1.00 52.44 90 PRO A O 1
ATOM 624 N N . VAL A 1 91 ? -19.366 3.201 -19.857 1.00 53.88 91 VAL A N 1
ATOM 625 C CA . VAL A 1 91 ? -18.369 2.133 -19.918 1.00 53.88 91 VAL A CA 1
ATOM 626 C C . VAL A 1 91 ? -19.049 0.855 -19.409 1.00 53.88 91 VAL A C 1
ATOM 628 O O . VAL A 1 91 ? -19.694 0.904 -18.356 1.00 53.88 91 VAL A O 1
ATOM 631 N N . PRO A 1 92 ? -19.005 -0.265 -20.154 1.00 49.84 92 PRO A N 1
ATOM 632 C CA . PRO A 1 92 ? -19.602 -1.509 -19.693 1.00 49.84 92 PRO A CA 1
ATOM 633 C C . PRO A 1 92 ? -19.014 -1.863 -18.327 1.00 49.84 92 PRO A C 1
ATOM 635 O O . PRO A 1 92 ? -17.796 -1.893 -18.172 1.00 49.84 92 PRO A O 1
ATOM 638 N N . ALA A 1 93 ? -19.889 -2.103 -17.347 1.00 52.88 93 ALA A N 1
ATOM 639 C CA . ALA A 1 93 ? -19.486 -2.530 -16.016 1.00 52.88 93 ALA A CA 1
ATOM 640 C C . ALA A 1 93 ? -18.659 -3.813 -16.149 1.00 52.88 93 ALA A C 1
ATOM 642 O O . ALA A 1 93 ? -19.176 -4.848 -16.582 1.00 52.88 93 ALA A O 1
ATOM 643 N N . VAL A 1 94 ? -17.367 -3.723 -15.835 1.00 56.00 94 VAL A N 1
ATOM 644 C CA . VAL A 1 94 ? -16.511 -4.895 -15.667 1.00 56.00 94 VAL A CA 1
ATOM 645 C C . VAL A 1 94 ? -17.157 -5.713 -14.555 1.00 56.00 94 VAL A C 1
ATOM 647 O O . VAL A 1 94 ? -17.467 -5.173 -13.496 1.00 56.00 94 VAL A O 1
ATOM 650 N N . ALA A 1 95 ? -17.476 -6.980 -14.825 1.00 57.56 95 ALA A N 1
ATOM 651 C CA . ALA A 1 95 ? -18.006 -7.856 -13.791 1.00 57.56 95 ALA A CA 1
ATOM 652 C C . ALA A 1 95 ? -16.943 -7.954 -12.696 1.00 57.56 95 ALA A C 1
ATOM 654 O O . ALA A 1 95 ? -15.856 -8.460 -12.962 1.00 57.56 95 ALA A O 1
ATOM 655 N N . GLU A 1 96 ? -17.234 -7.413 -11.515 1.00 72.44 96 GLU A N 1
ATOM 656 C CA . GLU A 1 96 ? -16.260 -7.370 -10.434 1.00 72.44 96 GLU A CA 1
ATOM 657 C C . GLU A 1 96 ? -15.927 -8.804 -10.012 1.00 72.44 96 GLU A C 1
ATOM 659 O O . GLU A 1 96 ? -16.794 -9.570 -9.578 1.00 72.44 96 GLU A O 1
ATOM 664 N N . GLU A 1 97 ? -14.674 -9.203 -10.221 1.00 86.44 97 GLU A N 1
ATOM 665 C CA . GLU A 1 97 ? -14.196 -10.496 -9.762 1.00 86.44 97 GLU A CA 1
ATOM 666 C C . GLU A 1 97 ? -14.162 -10.499 -8.236 1.00 86.44 97 GLU A C 1
ATOM 668 O O . GLU A 1 97 ? -13.659 -9.566 -7.608 1.00 86.44 97 GLU A O 1
ATOM 673 N N . ALA A 1 98 ? -14.679 -11.568 -7.633 1.00 93.38 98 ALA A N 1
ATOM 674 C CA . ALA A 1 98 ? -14.591 -11.743 -6.193 1.00 93.38 98 ALA A CA 1
ATOM 675 C C . ALA A 1 98 ? -13.120 -11.753 -5.739 1.00 93.38 98 ALA A C 1
ATOM 677 O O . ALA A 1 98 ? -12.241 -12.307 -6.409 1.00 93.38 98 ALA A O 1
ATOM 678 N N . LEU A 1 99 ? -12.865 -11.152 -4.581 1.00 95.25 99 LEU A N 1
ATOM 679 C CA . LEU A 1 99 ? -11.542 -11.065 -3.976 1.00 95.25 99 LEU A CA 1
ATOM 680 C C . LEU A 1 99 ? -11.088 -12.407 -3.397 1.00 95.25 99 LEU A C 1
ATOM 682 O O . LEU A 1 99 ? -11.916 -13.225 -2.986 1.00 95.25 99 LEU A O 1
ATOM 686 N N . THR A 1 100 ? -9.772 -12.638 -3.350 1.00 96.12 100 THR A N 1
ATOM 687 C CA . THR A 1 100 ? -9.220 -13.918 -2.879 1.00 96.12 100 THR A CA 1
ATOM 688 C C . THR A 1 100 ? -9.462 -14.126 -1.383 1.00 96.12 100 THR A C 1
ATOM 690 O O . THR A 1 100 ? -9.906 -15.195 -0.976 1.00 96.12 100 THR A O 1
ATOM 693 N N . TRP A 1 101 ? -9.181 -13.127 -0.544 1.00 97.12 101 TRP A N 1
ATOM 694 C CA . TRP A 1 101 ? -9.185 -13.300 0.911 1.00 97.12 101 TRP A CA 1
ATOM 695 C C . TRP A 1 101 ? -10.320 -12.522 1.563 1.00 97.12 101 TRP A C 1
ATOM 697 O O . TRP A 1 101 ? -10.412 -11.312 1.411 1.00 97.12 101 TRP A O 1
ATOM 707 N N . ALA A 1 102 ? -11.163 -13.192 2.343 1.00 97.56 102 ALA A N 1
ATOM 708 C CA . ALA A 1 102 ? -12.103 -12.492 3.213 1.00 97.56 102 ALA A CA 1
ATOM 709 C C . ALA A 1 102 ? -11.368 -11.821 4.395 1.00 97.56 102 ALA A C 1
ATOM 711 O O . ALA A 1 102 ? -10.349 -12.356 4.853 1.00 97.56 102 ALA A O 1
ATOM 712 N N . PRO A 1 103 ? -11.899 -10.708 4.942 1.00 98.25 103 PRO A N 1
ATOM 713 C CA . PRO A 1 103 ? -11.456 -10.156 6.212 1.00 98.25 103 PRO A CA 1
ATOM 714 C C . PRO A 1 103 ? -11.447 -11.234 7.303 1.00 98.25 103 PRO A C 1
ATOM 716 O O . PRO A 1 103 ? -12.299 -12.133 7.293 1.00 98.25 103 PRO A O 1
ATOM 719 N N . PRO A 1 104 ? -10.518 -11.162 8.272 1.00 98.06 104 PRO A N 1
ATOM 720 C CA . PRO A 1 104 ? -10.521 -12.080 9.401 1.00 98.06 104 PRO A CA 1
ATOM 721 C C . PRO A 1 104 ? -11.842 -11.964 10.185 1.00 98.06 104 PRO A C 1
ATOM 723 O O . PRO A 1 104 ? -12.404 -10.870 10.292 1.00 98.06 104 PRO A O 1
ATOM 726 N N . PRO A 1 105 ? -12.345 -13.059 10.784 1.00 98.06 105 PRO A N 1
ATOM 727 C CA . PRO A 1 105 ? -13.425 -12.945 11.753 1.00 98.06 105 PRO A CA 1
ATOM 728 C C . PRO A 1 105 ? -12.955 -12.088 12.934 1.00 98.06 105 PRO A C 1
ATOM 730 O O . PRO A 1 105 ? -11.873 -12.317 13.475 1.00 98.06 105 PRO A O 1
ATOM 733 N N . LEU A 1 106 ? -13.778 -11.119 13.331 1.00 98.50 106 LEU A N 1
ATOM 734 C CA . LEU A 1 106 ? -13.493 -10.237 14.460 1.00 98.50 106 LEU A CA 1
ATOM 735 C C . LEU A 1 106 ? -14.256 -10.687 15.706 1.00 98.50 106 LEU A C 1
ATOM 737 O O . LEU A 1 106 ? -15.422 -11.082 15.625 1.00 98.50 106 LEU A O 1
ATOM 741 N N . GLU A 1 107 ? -13.616 -10.584 16.864 1.00 98.44 107 GLU A N 1
ATOM 742 C CA . GLU A 1 107 ? -14.220 -10.852 18.169 1.00 98.44 107 GLU A CA 1
ATOM 743 C C . GLU A 1 107 ? -14.391 -9.540 18.942 1.00 98.44 107 GLU A C 1
ATOM 745 O O . GLU A 1 107 ? -13.406 -8.901 19.304 1.00 98.44 107 GLU A O 1
ATOM 750 N N . ASP A 1 108 ? -15.644 -9.146 19.194 1.00 98.19 108 ASP A N 1
ATOM 751 C CA . ASP A 1 108 ? -16.012 -7.916 19.916 1.00 98.19 108 ASP A CA 1
ATOM 752 C C . ASP A 1 108 ? -15.191 -6.668 19.498 1.00 98.19 108 ASP A C 1
ATOM 754 O O . ASP A 1 108 ? -14.590 -5.999 20.354 1.00 98.19 108 ASP A O 1
ATOM 758 N N . PRO A 1 109 ? -15.137 -6.340 18.187 1.00 98.62 109 PRO A N 1
ATOM 759 C CA . PRO A 1 109 ? -14.234 -5.312 17.692 1.00 98.62 109 PRO A CA 1
ATOM 760 C C . PRO A 1 109 ? -14.586 -3.916 18.209 1.00 98.62 109 PRO A C 1
ATOM 762 O O . PRO A 1 109 ? -15.750 -3.588 18.458 1.00 98.62 109 PRO A O 1
ATOM 765 N N . GLU A 1 110 ? -13.571 -3.061 18.325 1.00 98.75 110 GLU A N 1
ATOM 766 C CA . GLU A 1 110 ? -13.768 -1.617 18.439 1.00 98.75 110 GLU A CA 1
ATOM 767 C C . GLU A 1 110 ? -13.794 -0.975 17.053 1.00 98.75 110 GLU A C 1
ATOM 769 O O . GLU A 1 110 ? -12.843 -1.107 16.284 1.00 98.75 110 GLU A O 1
ATOM 774 N N . THR A 1 111 ? -14.862 -0.243 16.749 1.00 98.75 111 THR A N 1
ATOM 775 C CA . THR A 1 111 ? -14.912 0.609 15.558 1.00 98.75 111 THR A CA 1
ATOM 776 C C . THR A 1 111 ? -14.318 1.975 15.878 1.00 98.75 111 THR A C 1
ATOM 778 O O . THR A 1 111 ? -14.729 2.626 16.844 1.00 98.75 111 THR A O 1
ATOM 781 N N . ILE A 1 112 ? -13.360 2.414 15.066 1.00 98.75 112 ILE A N 1
ATOM 782 C CA . ILE A 1 112 ? -12.729 3.726 15.165 1.00 98.75 112 ILE A CA 1
ATOM 783 C C . ILE A 1 112 ? -12.941 4.474 13.853 1.00 98.75 112 ILE A C 1
ATOM 785 O O . ILE A 1 112 ? -12.362 4.119 12.830 1.00 98.75 112 ILE A O 1
ATOM 789 N N . GLU A 1 113 ? -13.720 5.549 13.923 1.00 98.69 113 GLU A N 1
ATOM 790 C CA . GLU A 1 113 ? -13.778 6.566 12.875 1.00 98.69 113 GLU A CA 1
ATOM 791 C C . GLU A 1 113 ? -12.491 7.401 12.917 1.00 98.69 113 GLU A C 1
ATOM 793 O O . GLU A 1 113 ? -12.114 7.943 13.967 1.00 98.69 113 GLU A O 1
ATOM 798 N N . VAL A 1 114 ? -11.805 7.477 11.781 1.00 98.25 114 VAL A N 1
ATOM 799 C CA . VAL A 1 114 ? -10.596 8.278 11.597 1.00 98.25 114 VAL A CA 1
ATOM 800 C C . VAL A 1 114 ? -10.970 9.671 11.101 1.00 98.25 114 VAL A C 1
ATOM 802 O O . VAL A 1 114 ? -11.816 9.842 10.228 1.00 98.25 114 VAL A O 1
ATOM 805 N N . ASP A 1 115 ? -10.292 10.685 11.631 1.00 97.94 115 ASP A N 1
ATOM 806 C CA . ASP A 1 115 ? -10.394 12.065 11.168 1.00 97.94 115 ASP A CA 1
ATOM 807 C C . ASP A 1 115 ? -9.039 12.783 11.280 1.00 97.94 115 ASP A C 1
ATOM 809 O O . ASP A 1 115 ? -8.030 12.204 11.693 1.00 97.94 115 ASP A O 1
ATOM 813 N N . ALA A 1 116 ? -9.009 14.075 10.944 1.00 95.81 116 ALA A N 1
ATOM 814 C CA . ALA A 1 116 ? -7.793 14.883 10.992 1.00 95.81 116 ALA A CA 1
ATOM 815 C C . ALA A 1 116 ? -7.149 15.032 12.380 1.00 95.81 116 ALA A C 1
ATOM 817 O O . ALA A 1 116 ? -5.956 15.315 12.474 1.00 95.81 116 ALA A O 1
ATOM 818 N N . GLY A 1 117 ? -7.915 14.860 13.456 1.00 97.12 117 GLY A N 1
ATOM 819 C CA . GLY A 1 117 ? -7.417 14.835 14.828 1.00 97.12 117 GLY A CA 1
ATOM 820 C C . GLY A 1 117 ? -7.094 13.431 15.342 1.00 97.12 117 GLY A C 1
ATOM 821 O O . GLY A 1 117 ? -6.536 13.318 16.435 1.00 97.12 117 GLY A O 1
ATOM 822 N N . ARG A 1 118 ? -7.437 12.376 14.591 1.00 97.44 118 ARG A N 1
ATOM 823 C CA . ARG A 1 118 ? -7.398 10.980 15.046 1.00 97.44 118 ARG A CA 1
ATOM 824 C C . ARG A 1 118 ? -6.910 9.993 13.972 1.00 97.44 118 ARG A C 1
ATOM 826 O O . ARG A 1 118 ? -7.445 8.896 13.854 1.00 97.44 118 ARG A O 1
ATOM 833 N N . ALA A 1 119 ? -5.883 10.363 13.209 1.00 97.75 119 ALA A N 1
ATOM 834 C CA . ALA A 1 119 ? -5.289 9.500 12.178 1.00 97.75 119 ALA A CA 1
ATOM 835 C C . ALA A 1 119 ? -4.088 8.665 12.651 1.00 97.75 119 ALA A C 1
ATOM 837 O O . ALA A 1 119 ? -3.675 7.743 11.957 1.00 97.75 119 ALA A O 1
ATOM 838 N N . SER A 1 120 ? -3.557 8.941 13.845 1.00 98.38 120 SER A N 1
ATOM 839 C CA . SER A 1 120 ? -2.507 8.140 14.480 1.00 98.38 120 SER A CA 1
ATOM 840 C C . SER A 1 120 ? -3.072 7.434 15.704 1.00 98.38 120 SER A C 1
ATOM 842 O O . SER A 1 120 ? -3.529 8.091 16.642 1.00 98.38 120 SER A O 1
ATOM 844 N N . LEU A 1 121 ? -3.055 6.105 15.686 1.00 98.56 121 LEU A N 1
ATOM 845 C CA . LEU A 1 121 ? -3.716 5.253 16.665 1.00 98.56 121 LEU A CA 1
ATOM 846 C C . LEU A 1 121 ? -2.723 4.267 17.286 1.00 98.56 121 LEU A C 1
ATOM 848 O O . LEU A 1 121 ? -2.082 3.494 16.574 1.00 98.56 121 LEU A O 1
ATOM 852 N N . ASP A 1 122 ? -2.673 4.256 18.616 1.00 98.69 122 ASP A N 1
ATOM 853 C CA . ASP A 1 122 ? -2.088 3.171 19.402 1.00 98.69 122 ASP A CA 1
ATOM 854 C C . ASP A 1 122 ? -3.220 2.235 19.844 1.00 98.69 122 ASP A C 1
ATOM 856 O O . ASP A 1 122 ? -4.106 2.609 20.619 1.00 98.69 122 ASP A O 1
ATOM 860 N N . LEU A 1 123 ? -3.215 1.031 19.290 1.00 98.75 123 LEU A N 1
ATOM 861 C CA . LEU A 1 123 ? -4.234 0.004 19.434 1.00 98.75 123 LEU A CA 1
ATOM 862 C C . LEU A 1 123 ? -3.760 -1.071 20.418 1.00 98.75 123 LEU A C 1
ATOM 864 O O . LEU A 1 123 ? -2.578 -1.411 20.482 1.00 98.75 123 LEU A O 1
ATOM 868 N N . ASP A 1 124 ? -4.694 -1.646 21.173 1.00 98.69 124 ASP A N 1
ATOM 869 C CA . ASP A 1 124 ? -4.400 -2.765 22.067 1.00 98.69 124 ASP A CA 1
ATOM 870 C C . ASP A 1 124 ? -4.045 -4.010 21.225 1.00 98.69 124 ASP A C 1
ATOM 872 O O . ASP A 1 124 ? -4.864 -4.437 20.405 1.00 98.69 124 ASP A O 1
ATOM 876 N N . PRO A 1 125 ? -2.848 -4.609 21.389 1.00 98.56 125 PRO A N 1
ATOM 877 C CA . PRO A 1 125 ? -2.394 -5.742 20.579 1.00 98.56 125 PRO A CA 1
ATOM 878 C C . PRO A 1 125 ? -3.237 -7.013 20.733 1.00 98.56 125 PRO A C 1
ATOM 880 O O . PRO A 1 125 ? -3.092 -7.911 19.905 1.00 98.56 125 PRO A O 1
ATOM 883 N N . ASP A 1 126 ? -4.106 -7.102 21.744 1.00 98.44 126 ASP A N 1
ATOM 884 C CA . ASP A 1 126 ? -4.978 -8.257 21.980 1.00 98.44 126 ASP A CA 1
ATOM 885 C C . ASP A 1 126 ? -6.418 -8.047 21.467 1.00 98.44 126 ASP A C 1
ATOM 887 O O . ASP A 1 126 ? -7.233 -8.982 21.502 1.00 98.44 126 ASP A O 1
ATOM 891 N N . ARG A 1 127 ? -6.745 -6.843 20.973 1.00 98.81 127 ARG A N 1
ATOM 892 C CA . ARG A 1 127 ? -8.099 -6.446 20.563 1.00 98.81 127 ARG A CA 1
ATOM 893 C C . ARG A 1 127 ? -8.251 -6.317 19.048 1.00 98.81 127 ARG A C 1
ATOM 895 O O . ARG A 1 127 ? -7.315 -5.948 18.343 1.00 98.81 127 ARG A O 1
ATOM 902 N N . ASP A 1 128 ? -9.459 -6.601 18.567 1.00 98.88 128 ASP A N 1
ATOM 903 C CA . ASP A 1 128 ? -9.836 -6.466 17.161 1.00 98.88 128 ASP A CA 1
ATOM 904 C C . ASP A 1 128 ? -10.425 -5.082 16.860 1.00 98.88 128 ASP A C 1
ATOM 906 O O . ASP A 1 128 ? -11.119 -4.492 17.694 1.00 98.88 128 ASP A O 1
ATOM 910 N N . TYR A 1 129 ? -10.170 -4.576 15.655 1.00 98.94 129 TYR A N 1
ATOM 911 C CA . TYR A 1 129 ? -10.544 -3.228 15.245 1.00 98.94 129 TYR A CA 1
ATOM 912 C C . TYR A 1 129 ? -11.156 -3.187 13.848 1.00 98.94 129 TYR A C 1
ATOM 914 O O . TYR A 1 129 ? -10.689 -3.851 12.921 1.00 98.94 129 TYR A O 1
ATOM 922 N N . VAL A 1 130 ? -12.166 -2.332 13.702 1.00 98.88 130 VAL A N 1
ATOM 923 C CA . VAL A 1 130 ? -12.645 -1.834 12.410 1.00 98.88 130 VAL A CA 1
ATOM 924 C C . VAL A 1 130 ? -12.236 -0.369 12.314 1.00 98.88 130 VAL A C 1
ATOM 926 O O . VAL A 1 130 ? -12.587 0.426 13.184 1.00 98.88 130 VAL A O 1
ATOM 929 N N . ILE A 1 131 ? -11.474 -0.018 11.285 1.00 98.81 131 ILE A N 1
ATOM 930 C CA . ILE A 1 131 ? -11.015 1.345 11.031 1.00 98.81 131 ILE A CA 1
ATOM 931 C C . ILE A 1 131 ? -11.845 1.916 9.888 1.00 98.81 131 ILE A C 1
ATOM 933 O O . ILE A 1 131 ? -11.794 1.413 8.766 1.00 98.81 131 ILE A O 1
ATOM 937 N N . GLU A 1 132 ? -12.607 2.964 10.180 1.00 98.81 132 GLU A N 1
ATOM 938 C CA . GLU A 1 132 ? -13.486 3.625 9.219 1.00 98.81 132 GLU A CA 1
ATOM 939 C C . GLU A 1 132 ? -12.850 4.943 8.776 1.00 98.81 132 GLU A C 1
ATOM 941 O O . GLU A 1 132 ? -12.656 5.861 9.578 1.00 98.81 132 GLU A O 1
ATOM 946 N N . LEU A 1 133 ? -12.503 5.029 7.491 1.00 98.75 133 LEU A N 1
ATOM 947 C CA . LEU A 1 133 ? -12.129 6.293 6.866 1.00 98.75 133 LEU A CA 1
ATOM 948 C C . LEU A 1 133 ? -13.380 7.174 6.680 1.00 98.75 133 LEU A C 1
ATOM 950 O O . LEU A 1 133 ? -14.489 6.651 6.541 1.00 98.75 133 LEU A O 1
ATOM 954 N N . PRO A 1 134 ? -13.229 8.510 6.679 1.00 98.50 134 PRO A N 1
ATOM 955 C CA . PRO A 1 134 ? -14.353 9.407 6.455 1.00 98.50 134 PRO A CA 1
ATOM 956 C C . PRO A 1 134 ? -14.941 9.237 5.038 1.00 98.50 134 PRO A C 1
ATOM 958 O O . PRO A 1 134 ? -14.249 8.783 4.127 1.00 98.50 134 PRO A O 1
ATOM 961 N N . PRO A 1 135 ? -16.206 9.649 4.814 1.00 97.75 135 PRO A N 1
ATOM 962 C CA . PRO A 1 135 ? -16.853 9.586 3.497 1.00 97.75 135 PRO A CA 1
ATOM 963 C C . PRO A 1 135 ? -16.320 10.635 2.500 1.00 97.75 135 PRO A C 1
ATOM 965 O O . PRO A 1 135 ? -16.792 10.721 1.371 1.00 97.75 135 PRO A O 1
ATOM 968 N N . GLU A 1 136 ? -15.373 11.466 2.930 1.00 98.25 136 GLU A N 1
ATOM 969 C CA . GLU A 1 136 ? -14.614 12.412 2.114 1.00 98.25 136 GLU A CA 1
ATOM 970 C C . GLU A 1 136 ? -13.127 12.034 2.208 1.00 98.25 136 GLU A C 1
ATOM 972 O O . GLU A 1 136 ? -12.738 11.439 3.215 1.00 98.25 136 GLU A O 1
ATOM 977 N N . PRO A 1 137 ? -12.277 12.387 1.225 1.00 98.56 137 PRO A N 1
ATOM 978 C CA . PRO A 1 137 ? -10.852 12.076 1.292 1.00 98.56 137 PRO A CA 1
ATOM 979 C C . PRO A 1 137 ? -10.207 12.573 2.591 1.00 98.56 137 PRO A C 1
ATOM 981 O O . PRO A 1 137 ? -10.299 13.755 2.942 1.00 98.56 137 PRO A O 1
ATOM 984 N N . LEU A 1 138 ? -9.531 11.673 3.307 1.00 98.56 138 LEU A N 1
ATOM 985 C CA . LEU A 1 138 ? -8.788 12.017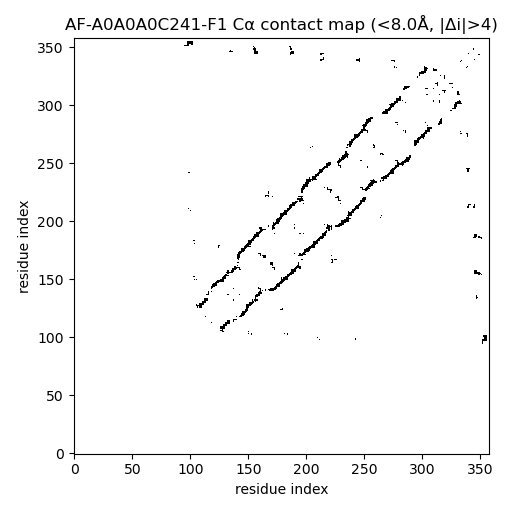 4.512 1.00 98.56 138 LEU A CA 1
ATOM 986 C C . LEU A 1 138 ? -7.480 12.711 4.115 1.00 98.56 138 LEU A C 1
ATOM 988 O O . LEU A 1 138 ? -6.517 12.049 3.734 1.00 98.56 138 LEU A O 1
ATOM 992 N N . ASP A 1 139 ? -7.450 14.040 4.234 1.00 98.19 139 ASP A N 1
ATOM 993 C CA . ASP A 1 139 ? -6.273 14.865 3.935 1.00 98.19 139 ASP A CA 1
ATOM 994 C C . ASP A 1 139 ? -5.535 15.327 5.198 1.00 98.19 139 ASP A C 1
ATOM 996 O O . ASP A 1 139 ? -5.805 16.391 5.780 1.00 98.19 139 ASP A O 1
ATOM 1000 N N . VAL A 1 140 ? -4.586 14.499 5.635 1.00 96.50 140 VAL A N 1
ATOM 1001 C CA . VAL A 1 140 ? -3.808 14.699 6.862 1.00 96.50 140 VAL A CA 1
ATOM 1002 C C . VAL A 1 140 ? -2.323 14.446 6.596 1.00 96.50 140 VAL A C 1
ATOM 1004 O O . VAL A 1 140 ? -1.986 13.483 5.907 1.00 96.50 140 VAL A O 1
ATOM 1007 N N . PRO A 1 141 ? -1.408 15.274 7.138 1.00 94.31 141 PRO A N 1
ATOM 1008 C CA . PRO A 1 141 ? 0.017 14.974 7.074 1.00 94.31 141 PRO A CA 1
ATOM 1009 C C . PRO A 1 141 ? 0.308 13.597 7.678 1.00 94.31 141 PRO A C 1
ATOM 1011 O O . PRO A 1 141 ? -0.091 13.318 8.808 1.00 94.31 141 PRO A O 1
ATOM 1014 N N . GLY A 1 142 ? 0.997 12.762 6.909 1.00 93.50 142 GLY A N 1
ATOM 1015 C CA . GLY A 1 142 ? 1.383 11.403 7.276 1.00 93.50 142 GLY A CA 1
ATOM 1016 C C . GLY A 1 142 ? 0.289 10.349 7.228 1.00 93.50 142 GLY A C 1
ATOM 1017 O O . GLY A 1 142 ? 0.524 9.227 7.680 1.00 93.50 142 GLY A O 1
ATOM 1018 N N .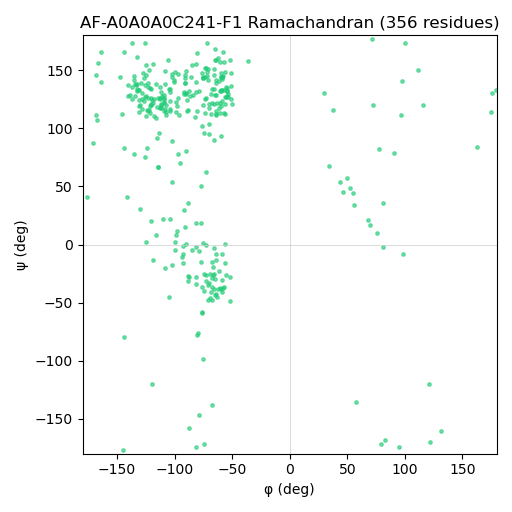 GLY A 1 143 ? -0.874 10.698 6.668 1.00 98.00 143 GLY A N 1
ATOM 1019 C CA . GLY A 1 143 ? -1.948 9.751 6.412 1.00 98.00 143 GLY A CA 1
ATOM 1020 C C . GLY A 1 143 ? -2.405 9.042 7.685 1.00 98.00 143 GLY A C 1
ATOM 1021 O O . GLY A 1 143 ? -2.592 9.674 8.726 1.00 98.00 143 GLY A O 1
ATOM 1022 N N . VAL A 1 144 ? -2.603 7.727 7.603 1.00 98.69 144 VAL A N 1
ATOM 1023 C CA . VAL A 1 144 ? -3.054 6.914 8.741 1.00 98.69 144 VAL A CA 1
ATOM 1024 C C . VAL A 1 144 ? -1.899 6.114 9.332 1.00 98.69 144 VAL A C 1
ATOM 1026 O O . VAL A 1 144 ? -1.151 5.452 8.617 1.00 98.69 144 VAL A O 1
ATOM 1029 N N . VAL A 1 145 ? -1.777 6.120 10.656 1.00 98.69 145 VAL A N 1
ATOM 1030 C CA . VAL A 1 145 ? -0.789 5.342 11.407 1.00 98.69 145 VAL A CA 1
ATOM 1031 C C . VAL A 1 145 ? -1.506 4.421 12.384 1.00 98.69 145 VAL A C 1
ATOM 1033 O O . VAL A 1 145 ? -2.199 4.891 13.283 1.00 98.69 145 VAL A O 1
ATOM 1036 N N . LEU A 1 146 ? -1.310 3.111 12.230 1.00 98.75 146 LEU A N 1
ATOM 1037 C CA . LEU A 1 146 ? -1.883 2.079 13.091 1.00 98.75 146 LEU A CA 1
ATOM 1038 C C . LEU A 1 146 ? -0.759 1.298 13.774 1.00 98.75 146 LEU A C 1
ATOM 1040 O O . LEU A 1 146 ? -0.032 0.544 13.123 1.00 98.75 146 LEU A O 1
ATOM 1044 N N . ASN A 1 147 ? -0.626 1.469 15.086 1.00 98.75 147 ASN A N 1
ATOM 1045 C CA . ASN A 1 147 ? 0.366 0.792 15.914 1.00 98.75 147 ASN A CA 1
ATOM 1046 C C . ASN A 1 147 ? -0.323 -0.187 16.874 1.00 98.75 147 ASN A C 1
ATOM 1048 O O . ASN A 1 147 ? -1.095 0.244 17.721 1.00 98.75 147 ASN A O 1
ATOM 1052 N N . GLY A 1 148 ? -0.056 -1.488 16.762 1.00 98.69 148 GLY A N 1
ATOM 1053 C CA . GLY A 1 148 ? -0.738 -2.532 17.534 1.00 98.69 148 GLY A CA 1
ATOM 1054 C C . GLY A 1 148 ? -2.079 -2.962 16.930 1.00 98.69 148 GLY A C 1
ATOM 1055 O O . GLY A 1 148 ? -2.416 -2.604 15.804 1.00 98.69 148 GLY A O 1
ATOM 1056 N N . GLY A 1 149 ? -2.873 -3.715 17.692 1.00 98.81 149 GLY A N 1
ATOM 1057 C CA . GLY A 1 149 ? -4.098 -4.372 17.219 1.00 98.81 149 GLY A CA 1
ATOM 1058 C C . GLY A 1 149 ? -3.872 -5.841 16.855 1.00 98.81 149 GLY A C 1
ATOM 1059 O O . GLY A 1 149 ? -2.845 -6.205 16.278 1.00 98.81 149 GLY A O 1
ATOM 1060 N N . ARG A 1 150 ? -4.840 -6.698 17.189 1.00 98.75 150 ARG A N 1
ATOM 1061 C CA . ARG A 1 150 ? -4.811 -8.118 16.827 1.00 98.75 150 ARG A CA 1
ATOM 1062 C C . ARG A 1 150 ? -5.255 -8.316 15.388 1.00 98.75 150 ARG A C 1
ATOM 1064 O O . ARG A 1 150 ? -4.412 -8.510 14.517 1.00 98.75 150 ARG A O 1
ATOM 1071 N N . ASN A 1 151 ? -6.556 -8.235 15.126 1.00 98.88 151 ASN A N 1
ATOM 1072 C CA . ASN A 1 151 ? -7.079 -8.147 13.770 1.00 98.88 151 ASN A CA 1
ATOM 1073 C C . ASN A 1 151 ? -7.534 -6.719 13.485 1.00 98.88 151 ASN A C 1
ATOM 1075 O O . ASN A 1 151 ? -8.235 -6.117 14.295 1.00 98.88 151 ASN A O 1
ATOM 1079 N N . VAL A 1 152 ? -7.153 -6.180 12.333 1.00 98.94 152 VAL A N 1
ATOM 1080 C CA . VAL A 1 152 ? -7.485 -4.810 11.928 1.00 98.94 152 VAL A CA 1
ATOM 1081 C C . VAL A 1 152 ? -8.092 -4.854 10.537 1.00 98.94 152 VAL A C 1
ATOM 1083 O O . VAL A 1 152 ? -7.476 -5.389 9.621 1.00 98.94 152 VAL A O 1
ATOM 1086 N N . VAL A 1 153 ? -9.291 -4.300 10.377 1.00 98.94 153 VAL A N 1
ATOM 1087 C CA . VAL A 1 153 ? -10.009 -4.265 9.097 1.00 98.94 153 VAL A CA 1
ATOM 1088 C C . VAL A 1 153 ? -10.268 -2.819 8.691 1.00 98.94 153 VAL A C 1
ATOM 1090 O O . VAL A 1 153 ? -10.858 -2.065 9.458 1.00 98.94 153 VAL A O 1
ATOM 1093 N N . MET A 1 154 ? -9.850 -2.453 7.481 1.00 98.88 154 MET A N 1
ATOM 1094 C CA . MET A 1 154 ? -10.117 -1.172 6.826 1.00 98.88 154 MET A CA 1
ATOM 1095 C C . MET A 1 154 ? -10.637 -1.460 5.416 1.00 98.88 154 MET A C 1
ATOM 1097 O O . MET A 1 154 ? -9.947 -2.108 4.632 1.00 98.88 154 MET A O 1
ATOM 1101 N N . ILE A 1 155 ? -11.853 -1.014 5.101 1.00 98.81 155 ILE A N 1
ATOM 1102 C CA . ILE A 1 155 ? -12.490 -1.261 3.801 1.00 98.81 155 ILE A CA 1
ATOM 1103 C C . ILE A 1 155 ? -13.035 0.054 3.251 1.00 98.81 155 ILE A C 1
ATOM 1105 O O . ILE A 1 155 ? -13.858 0.698 3.900 1.00 98.81 155 ILE A O 1
ATOM 1109 N N . GLY A 1 156 ? -12.608 0.403 2.040 1.00 98.62 156 GLY A N 1
ATOM 1110 C CA . GLY A 1 156 ? -12.982 1.626 1.346 1.00 98.62 156 GLY A CA 1
ATOM 1111 C C . GLY A 1 156 ? -12.362 2.887 1.943 1.00 98.62 156 GLY A C 1
ATOM 1112 O O . GLY A 1 156 ? -11.664 2.859 2.957 1.00 98.62 156 GLY A O 1
ATOM 1113 N N . GLY A 1 157 ? -12.636 4.011 1.288 1.00 98.69 157 GLY A N 1
ATOM 1114 C CA . GLY A 1 157 ? -12.128 5.328 1.656 1.00 98.69 157 GLY A CA 1
ATOM 1115 C C . GLY A 1 157 ? -10.932 5.776 0.822 1.00 98.69 157 GLY A C 1
ATOM 1116 O O . GLY A 1 157 ? -10.388 5.045 -0.008 1.00 98.69 157 GLY A O 1
ATOM 1117 N N . GLU A 1 158 ? -10.535 7.024 1.036 1.00 98.81 158 GLU A N 1
ATOM 1118 C CA . GLU A 1 158 ? -9.409 7.646 0.351 1.00 98.81 158 GLU A CA 1
ATOM 1119 C C . GLU A 1 158 ? -8.489 8.316 1.370 1.00 98.81 158 GLU A C 1
ATOM 1121 O O . GLU A 1 158 ? -8.950 9.051 2.247 1.00 98.81 158 GLU A O 1
ATOM 1126 N N . ILE A 1 159 ? -7.188 8.073 1.229 1.00 98.81 159 ILE A N 1
ATOM 1127 C CA . ILE A 1 159 ? -6.141 8.801 1.940 1.00 98.81 159 ILE A CA 1
ATOM 1128 C C . ILE A 1 159 ? -5.450 9.708 0.925 1.00 98.81 159 ILE A C 1
ATOM 1130 O O . ILE A 1 159 ? -4.799 9.236 -0.009 1.00 98.81 159 ILE A O 1
ATOM 1134 N N . HIS A 1 160 ? -5.601 11.013 1.124 1.00 98.56 160 HIS A N 1
ATOM 1135 C CA . HIS A 1 160 ? -5.122 12.039 0.210 1.00 98.56 160 HIS A CA 1
ATOM 1136 C C . HIS A 1 160 ? -3.984 12.829 0.852 1.00 98.56 160 HIS A C 1
ATOM 1138 O O . HIS A 1 160 ? -4.118 13.305 1.973 1.00 98.56 160 HIS A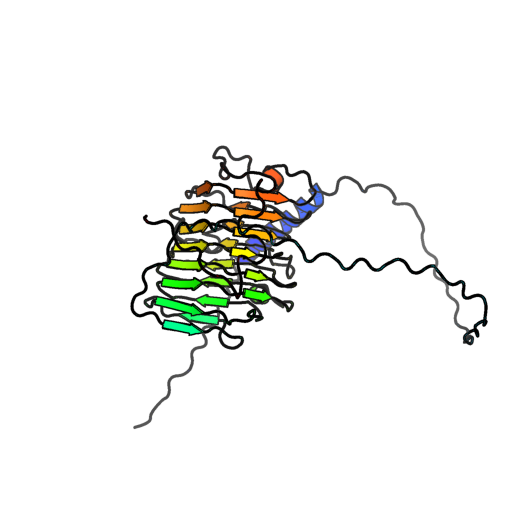 O 1
ATOM 1144 N N . ILE A 1 161 ? -2.872 13.021 0.147 1.00 97.94 161 ILE A N 1
ATOM 1145 C CA . ILE A 1 161 ? -1.750 13.828 0.639 1.00 97.94 161 ILE A CA 1
ATOM 1146 C C . ILE A 1 161 ? -1.615 15.075 -0.238 1.00 97.94 161 ILE A C 1
ATOM 1148 O O . ILE A 1 161 ? -1.012 15.051 -1.314 1.00 97.94 161 ILE A O 1
ATOM 1152 N N . SER A 1 162 ? -2.206 16.186 0.218 1.00 97.00 162 SER A N 1
ATOM 1153 C CA . SER A 1 162 ? -2.204 17.458 -0.527 1.00 97.00 162 SER A CA 1
ATOM 1154 C C . SER A 1 162 ? -1.060 18.407 -0.177 1.00 97.00 162 SER A C 1
ATOM 1156 O O . SER A 1 162 ? -0.832 19.386 -0.892 1.00 97.00 162 SER A O 1
ATOM 1158 N N . ARG A 1 163 ? -0.384 18.182 0.956 1.00 94.06 163 ARG A N 1
ATOM 1159 C CA . ARG A 1 163 ? 0.580 19.126 1.533 1.00 94.06 163 ARG A CA 1
ATOM 1160 C C . ARG A 1 163 ? 1.981 18.532 1.547 1.00 94.06 163 ARG A C 1
ATOM 1162 O O . ARG A 1 163 ? 2.131 17.380 1.944 1.00 94.06 163 ARG A O 1
ATOM 1169 N N . PRO A 1 164 ? 3.006 19.330 1.204 1.00 90.31 164 PRO A N 1
ATOM 1170 C CA . PRO A 1 164 ? 4.378 18.866 1.274 1.00 90.31 164 PRO A CA 1
ATOM 1171 C C . PRO A 1 164 ? 4.755 18.562 2.725 1.00 90.31 164 PRO A C 1
ATOM 1173 O O . PRO A 1 164 ? 4.442 19.325 3.646 1.00 90.31 164 PRO A O 1
ATOM 1176 N N . GLY A 1 165 ? 5.472 17.462 2.908 1.00 85.81 165 GLY A N 1
ATOM 1177 C CA . GLY A 1 165 ? 6.054 17.060 4.181 1.00 85.81 165 GLY A CA 1
ATOM 1178 C C . GLY A 1 165 ? 7.365 17.768 4.482 1.00 85.81 165 GLY A C 1
ATOM 1179 O O . GLY A 1 165 ? 8.092 18.186 3.579 1.00 85.81 165 GLY A O 1
ATOM 1180 N N . GLN A 1 166 ? 7.706 17.872 5.765 1.00 85.81 166 GLN A N 1
ATOM 1181 C CA . GLN A 1 166 ? 9.066 18.234 6.181 1.00 85.81 166 GLN A CA 1
ATOM 1182 C C . GLN A 1 166 ? 9.952 16.991 6.289 1.00 85.81 166 GLN A C 1
ATOM 1184 O O . GLN A 1 166 ? 11.167 17.065 6.106 1.00 85.81 166 GLN A O 1
ATOM 1189 N N . THR A 1 167 ? 9.324 15.857 6.582 1.00 85.88 167 THR A N 1
ATOM 1190 C CA . THR A 1 167 ? 9.918 14.536 6.748 1.00 85.88 167 THR A CA 1
ATOM 1191 C C . THR A 1 167 ? 9.100 13.516 5.955 1.00 85.88 167 THR A C 1
ATOM 1193 O O . THR A 1 167 ? 7.952 13.779 5.610 1.00 85.88 167 THR A O 1
ATOM 1196 N N . GLY A 1 168 ? 9.652 12.341 5.660 1.00 80.88 168 GLY A N 1
ATOM 1197 C CA . GLY A 1 168 ? 8.895 11.282 4.980 1.00 80.88 168 GLY A CA 1
ATOM 1198 C C . GLY A 1 168 ? 7.652 10.802 5.697 1.00 80.88 168 GLY A C 1
ATOM 1199 O O . GLY A 1 168 ? 6.643 10.604 5.029 1.00 80.88 168 GLY A O 1
ATOM 1200 N N . PRO A 1 169 ? 7.671 10.635 7.034 1.00 88.69 169 PRO A N 1
ATOM 1201 C CA . PRO A 1 169 ? 6.454 10.348 7.771 1.00 88.69 169 PRO A CA 1
ATOM 1202 C C . PRO A 1 169 ? 5.314 11.326 7.482 1.00 88.69 169 PRO A C 1
ATOM 1204 O O . PRO A 1 169 ? 4.182 10.892 7.561 1.00 88.69 169 PRO A O 1
ATOM 1207 N N . ASP A 1 170 ? 5.580 12.583 7.102 1.00 88.56 170 ASP A N 1
ATOM 1208 C CA . ASP A 1 170 ? 4.535 13.575 6.802 1.00 88.56 170 ASP A CA 1
ATOM 1209 C C . ASP A 1 170 ? 3.863 13.384 5.424 1.00 88.56 170 ASP A C 1
ATOM 1211 O O . ASP A 1 170 ? 2.822 13.988 5.169 1.00 88.56 170 ASP A O 1
ATOM 1215 N N . VAL A 1 171 ? 4.450 12.587 4.524 1.00 92.81 171 VAL A N 1
ATOM 1216 C CA . VAL A 1 171 ? 4.011 12.396 3.118 1.00 92.81 171 VAL A CA 1
ATOM 1217 C C . VAL A 1 171 ? 3.668 10.942 2.793 1.00 92.81 171 VAL A C 1
ATOM 1219 O O . VAL A 1 171 ? 3.651 10.521 1.634 1.00 92.81 171 VAL A O 1
ATOM 1222 N N . ARG A 1 172 ? 3.397 10.169 3.844 1.00 95.62 172 ARG A N 1
ATOM 1223 C CA . ARG A 1 172 ? 3.004 8.766 3.783 1.00 95.62 172 ARG A CA 1
ATOM 1224 C C . ARG A 1 172 ? 1.492 8.613 3.726 1.00 95.62 172 ARG A C 1
ATOM 1226 O O . ARG A 1 172 ? 0.784 9.335 4.416 1.00 95.62 172 ARG A O 1
ATOM 1233 N N . GLY A 1 173 ? 1.012 7.637 2.961 1.00 98.12 173 GLY A N 1
ATOM 1234 C CA . GLY A 1 173 ? -0.393 7.241 2.946 1.00 98.12 173 GLY A CA 1
ATOM 1235 C C . GLY A 1 173 ? -0.786 6.417 4.175 1.00 98.12 173 GLY A C 1
ATOM 1236 O O . GLY A 1 173 ? -1.677 6.795 4.929 1.00 98.12 173 GLY A O 1
ATOM 1237 N N . LEU A 1 174 ? -0.128 5.280 4.404 1.00 98.69 174 LEU A N 1
ATOM 1238 C CA . LEU A 1 174 ? -0.472 4.379 5.508 1.00 98.69 174 LEU A CA 1
ATOM 1239 C C . LEU A 1 174 ? 0.772 3.784 6.167 1.00 98.69 174 LEU A C 1
ATOM 1241 O O . LEU A 1 174 ? 1.707 3.334 5.505 1.00 98.69 174 LEU A O 1
ATOM 1245 N N . TYR A 1 175 ? 0.761 3.733 7.496 1.00 98.62 175 TYR A N 1
ATOM 1246 C CA . TYR A 1 175 ? 1.747 3.016 8.287 1.00 98.62 175 TYR A CA 1
ATOM 1247 C C . TYR A 1 175 ? 1.085 1.944 9.140 1.00 98.62 175 TYR A C 1
ATOM 1249 O O . TYR A 1 175 ? 0.257 2.248 9.997 1.00 98.62 175 TYR A O 1
ATOM 1257 N N . LEU A 1 176 ? 1.495 0.697 8.929 1.00 98.69 176 LEU A N 1
ATOM 1258 C CA . LEU A 1 176 ? 1.045 -0.444 9.717 1.00 98.69 176 LEU A CA 1
ATOM 1259 C C . LEU A 1 176 ? 2.214 -0.960 10.545 1.00 98.69 176 LEU A C 1
ATOM 1261 O O . LEU A 1 176 ? 3.232 -1.388 9.986 1.00 98.69 176 LEU A O 1
ATOM 1265 N N . LYS A 1 177 ? 2.057 -0.948 11.866 1.00 98.44 177 LYS A N 1
ATOM 1266 C CA . LYS A 1 177 ? 3.097 -1.339 12.810 1.00 98.44 177 LYS A CA 1
ATOM 1267 C C . LYS A 1 177 ? 2.581 -2.293 13.883 1.00 98.44 177 LYS A C 1
ATOM 1269 O O . LYS A 1 177 ? 1.573 -2.022 14.522 1.00 98.44 177 LYS A O 1
ATOM 1274 N N . ASP A 1 178 ? 3.342 -3.355 14.132 1.00 98.00 178 ASP A N 1
ATOM 1275 C CA . ASP A 1 178 ? 3.201 -4.245 15.292 1.00 98.00 178 ASP A CA 1
ATOM 1276 C C . ASP A 1 178 ? 1.809 -4.891 15.484 1.00 98.00 178 ASP A C 1
ATOM 1278 O O . ASP A 1 178 ? 1.392 -5.152 16.613 1.00 98.00 178 ASP A O 1
ATOM 1282 N N . GLN A 1 179 ? 1.097 -5.219 14.400 1.00 98.62 179 GLN A N 1
ATOM 1283 C CA . GLN A 1 179 ? -0.118 -6.031 14.512 1.00 98.62 179 GLN A CA 1
ATOM 1284 C C . GLN A 1 179 ? 0.210 -7.496 14.840 1.00 98.62 179 GLN A C 1
ATOM 1286 O O . GLN A 1 179 ? 1.221 -8.035 14.388 1.00 98.62 179 GLN A O 1
ATOM 1291 N N . THR A 1 180 ? -0.632 -8.157 15.639 1.00 98.50 180 THR A N 1
ATOM 1292 C CA . THR A 1 180 ? -0.360 -9.526 16.137 1.00 98.50 180 THR A CA 1
ATOM 1293 C C . THR A 1 180 ? -1.129 -10.624 15.392 1.00 98.50 180 THR A C 1
ATOM 1295 O O . THR A 1 180 ? -0.757 -11.796 15.467 1.00 98.50 180 THR A O 1
ATOM 1298 N N . GLY A 1 181 ? -2.191 -10.265 14.664 1.00 98.56 181 GLY A N 1
ATOM 1299 C CA . GLY A 1 181 ? -3.056 -11.167 13.902 1.00 98.56 181 GLY A CA 1
ATOM 1300 C C . GLY A 1 181 ? -3.063 -10.841 12.408 1.00 98.56 181 GLY A C 1
ATOM 1301 O O . GLY A 1 181 ? -2.030 -10.937 11.742 1.00 98.56 181 GLY A O 1
ATOM 1302 N N . VAL A 1 182 ? -4.236 -10.515 11.859 1.00 98.88 182 VAL A N 1
ATOM 1303 C CA . VAL A 1 182 ? -4.411 -10.186 10.436 1.00 98.88 182 VAL A CA 1
ATOM 1304 C C . VAL A 1 182 ? -4.784 -8.716 10.263 1.00 98.88 182 VAL A C 1
ATOM 1306 O O . VAL A 1 182 ? -5.786 -8.257 10.807 1.00 98.88 182 VAL A O 1
ATOM 1309 N N . VAL A 1 183 ? -4.022 -7.997 9.443 1.00 98.88 183 VAL A N 1
ATOM 1310 C CA . VAL A 1 183 ? -4.416 -6.683 8.925 1.00 98.88 183 VAL A CA 1
ATOM 1311 C C . VAL A 1 183 ? -5.005 -6.865 7.543 1.00 98.88 183 VAL A C 1
ATOM 1313 O O . VAL A 1 183 ? -4.361 -7.455 6.681 1.00 98.88 183 VAL A O 1
ATOM 1316 N N . HIS A 1 184 ? -6.210 -6.360 7.334 1.00 98.94 184 HIS A N 1
ATOM 1317 C CA . HIS A 1 184 ? -6.927 -6.416 6.075 1.00 98.94 184 HIS A CA 1
ATOM 1318 C C . HIS A 1 184 ? -7.257 -4.997 5.616 1.00 98.94 184 HIS A C 1
ATOM 1320 O O . HIS A 1 184 ? -8.012 -4.293 6.287 1.00 98.94 184 HIS A O 1
ATOM 1326 N N . VAL A 1 185 ? -6.685 -4.589 4.485 1.00 98.88 185 VAL A N 1
ATOM 1327 C CA . VAL A 1 185 ? -6.940 -3.300 3.837 1.00 98.88 185 VAL A CA 1
ATOM 1328 C C . VAL A 1 185 ? -7.507 -3.571 2.454 1.00 98.88 185 VAL A C 1
ATOM 1330 O O . VAL A 1 185 ? -6.866 -4.241 1.643 1.00 98.88 185 VAL A O 1
ATOM 1333 N N . GLU A 1 186 ? -8.698 -3.053 2.186 1.00 98.81 186 GLU A N 1
ATOM 1334 C CA . GLU A 1 186 ? -9.420 -3.313 0.947 1.00 98.81 186 GLU A CA 1
ATOM 1335 C C . GLU A 1 186 ? -9.979 -2.029 0.338 1.00 98.81 186 GLU A C 1
ATOM 1337 O O . GLU A 1 186 ? -10.552 -1.213 1.055 1.00 98.81 186 GLU A O 1
ATOM 1342 N N . GLY A 1 187 ? -9.869 -1.852 -0.979 1.00 98.75 187 GLY A N 1
ATOM 1343 C CA . GLY A 1 187 ? -10.629 -0.814 -1.684 1.00 98.75 187 GLY A CA 1
ATOM 1344 C C . GLY A 1 187 ? -10.203 0.623 -1.386 1.00 98.75 187 GLY A C 1
ATOM 1345 O O . GLY A 1 187 ? -10.972 1.550 -1.641 1.00 98.75 187 GLY A O 1
ATOM 1346 N N . VAL A 1 188 ? -9.010 0.824 -0.823 1.00 98.88 188 VAL A N 1
ATOM 1347 C CA . VAL A 1 188 ? -8.510 2.152 -0.446 1.00 98.88 188 VAL A CA 1
ATOM 1348 C C . VAL A 1 188 ? -7.802 2.808 -1.630 1.00 98.88 188 VAL A C 1
ATOM 1350 O O . VAL A 1 188 ? -6.942 2.198 -2.274 1.00 98.88 188 VAL A O 1
ATOM 1353 N N . LEU A 1 189 ? -8.157 4.068 -1.892 1.00 98.88 189 LEU A N 1
ATOM 1354 C CA . LEU A 1 189 ? -7.439 4.943 -2.818 1.00 98.88 189 LEU A CA 1
ATOM 1355 C C . LEU A 1 189 ? -6.382 5.758 -2.064 1.00 98.88 189 LEU A C 1
ATOM 1357 O O . LEU A 1 189 ? -6.682 6.423 -1.075 1.00 98.88 189 LEU A O 1
ATOM 1361 N N . PHE A 1 190 ? -5.155 5.743 -2.570 1.00 98.81 190 PHE A N 1
ATOM 1362 C CA . PHE A 1 190 ? -4.060 6.598 -2.126 1.00 98.81 190 PHE A CA 1
ATOM 1363 C C . PHE A 1 190 ? -3.781 7.645 -3.200 1.00 98.81 190 PHE A C 1
ATOM 1365 O O . PHE A 1 190 ? -3.393 7.301 -4.320 1.00 98.81 190 PHE A O 1
ATOM 1372 N N . SER A 1 191 ? -3.983 8.915 -2.870 1.00 98.62 191 SER A N 1
ATOM 1373 C CA . SER A 1 191 ? -3.985 10.001 -3.850 1.00 98.62 191 SER A CA 1
ATOM 1374 C C . SER A 1 191 ? -3.227 11.233 -3.363 1.00 98.62 191 SER A C 1
ATOM 1376 O O . SER A 1 191 ? -2.808 11.344 -2.207 1.00 98.62 191 SER A O 1
ATOM 1378 N N . GLY A 1 192 ? -3.087 12.195 -4.268 1.00 98.00 192 GLY A N 1
ATOM 1379 C CA . GLY A 1 192 ? -2.656 13.542 -3.933 1.00 98.00 192 GLY A CA 1
ATOM 1380 C C . GLY A 1 192 ? -1.272 13.906 -4.460 1.00 98.00 192 GLY A C 1
ATOM 1381 O O . GLY A 1 192 ? -0.398 13.057 -4.643 1.00 98.00 192 GLY A O 1
ATOM 1382 N N . PRO A 1 193 ? -1.059 15.202 -4.750 1.00 96.69 193 PRO A N 1
ATOM 1383 C CA . PRO A 1 193 ? 0.153 15.681 -5.402 1.00 96.69 193 PRO A CA 1
ATOM 1384 C C . PRO A 1 193 ? 1.411 15.545 -4.544 1.00 96.69 193 PRO A C 1
ATOM 1386 O O . PRO A 1 193 ? 2.501 15.666 -5.087 1.00 96.69 193 PRO A O 1
ATOM 1389 N N . GLU A 1 194 ? 1.272 15.317 -3.240 1.00 96.50 194 GLU A N 1
ATOM 1390 C CA . GLU A 1 194 ? 2.381 15.264 -2.288 1.00 96.50 194 GLU A CA 1
ATOM 1391 C C . GLU A 1 194 ? 2.532 13.867 -1.663 1.00 96.50 194 GLU A C 1
ATOM 1393 O O . GLU A 1 194 ? 3.332 13.686 -0.748 1.00 96.50 194 GLU A O 1
ATOM 1398 N N . LEU A 1 195 ? 1.787 12.865 -2.155 1.00 97.19 195 LEU A N 1
ATOM 1399 C CA . LEU A 1 195 ? 1.962 11.471 -1.755 1.00 97.19 195 LEU A CA 1
ATOM 1400 C C . LEU A 1 195 ? 3.350 10.998 -2.191 1.00 97.19 195 LEU A C 1
ATOM 1402 O O . LEU A 1 195 ? 3.608 10.863 -3.387 1.00 97.19 195 LEU A O 1
ATOM 1406 N N . ALA A 1 196 ? 4.233 10.735 -1.232 1.00 96.06 196 ALA A N 1
ATOM 1407 C CA . ALA A 1 196 ? 5.612 10.335 -1.507 1.00 96.06 196 ALA A CA 1
ATOM 1408 C C . ALA A 1 196 ? 5.977 8.949 -0.973 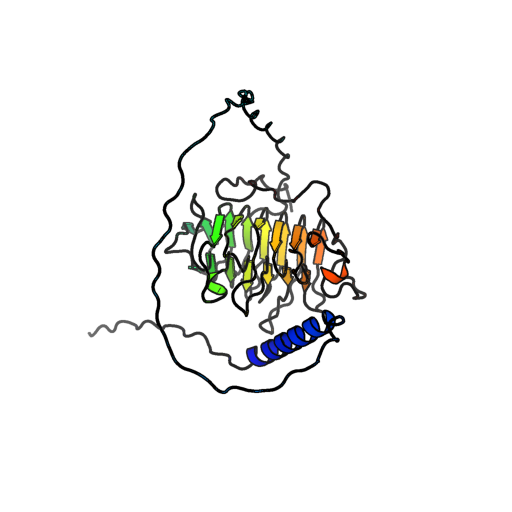1.00 96.06 196 ALA A C 1
ATOM 1410 O O . ALA A 1 196 ? 6.995 8.402 -1.366 1.00 96.06 196 ALA A O 1
ATOM 1411 N N . GLU A 1 197 ? 5.152 8.371 -0.105 1.00 95.62 197 GLU A N 1
ATOM 1412 C CA . GLU A 1 197 ? 5.285 6.999 0.384 1.00 95.62 197 GLU A CA 1
ATOM 1413 C C . GLU A 1 197 ? 3.874 6.398 0.431 1.00 95.62 197 GLU A C 1
ATOM 1415 O O . GLU A 1 197 ? 2.958 7.011 0.980 1.00 95.62 197 GLU A O 1
ATOM 1420 N N . GLY A 1 198 ? 3.667 5.223 -0.154 1.00 97.88 198 GLY A N 1
ATOM 1421 C CA . GLY A 1 198 ? 2.381 4.535 -0.139 1.00 97.88 198 GLY A CA 1
ATOM 1422 C C . GLY A 1 198 ? 2.108 3.900 1.225 1.00 97.88 198 GLY A C 1
ATOM 1423 O O . GLY A 1 198 ? 1.663 4.566 2.164 1.00 97.88 198 GLY A O 1
ATOM 1424 N N . ILE A 1 199 ? 2.373 2.597 1.331 1.00 98.50 199 ILE A N 1
ATOM 1425 C CA . ILE A 1 199 ? 2.211 1.821 2.563 1.00 98.50 199 ILE A CA 1
ATOM 1426 C C . ILE A 1 199 ? 3.579 1.390 3.087 1.00 98.50 199 ILE A C 1
ATOM 1428 O O . ILE A 1 199 ? 4.282 0.615 2.436 1.00 98.50 199 ILE A O 1
ATOM 1432 N N . ASN A 1 200 ? 3.921 1.797 4.309 1.00 97.94 200 ASN A N 1
ATOM 1433 C CA . ASN A 1 200 ? 5.073 1.240 5.019 1.00 97.94 200 ASN A CA 1
ATOM 1434 C C . ASN A 1 200 ? 4.611 0.198 6.055 1.00 97.94 200 ASN A C 1
ATOM 1436 O O . ASN A 1 200 ? 3.616 0.394 6.759 1.00 97.94 200 ASN A O 1
ATOM 1440 N N . LEU A 1 201 ? 5.357 -0.903 6.171 1.00 98.19 201 LEU A N 1
ATOM 1441 C CA . LEU A 1 201 ? 5.087 -2.010 7.090 1.00 98.19 201 LEU A CA 1
ATOM 1442 C C . LEU A 1 201 ? 6.256 -2.201 8.073 1.00 98.19 201 LEU A C 1
ATOM 1444 O O . LEU A 1 201 ? 7.397 -2.418 7.656 1.00 98.19 201 LEU A O 1
ATOM 1448 N N . ASP A 1 202 ? 5.954 -2.162 9.373 1.00 97.69 202 ASP A N 1
ATOM 1449 C CA . ASP A 1 202 ? 6.864 -2.515 10.476 1.00 97.69 202 ASP A CA 1
ATOM 1450 C C . ASP A 1 202 ? 6.209 -3.580 11.382 1.00 97.69 202 ASP A C 1
ATOM 1452 O O . ASP A 1 202 ? 5.680 -3.304 12.454 1.00 97.69 202 ASP A O 1
ATOM 1456 N N . GLN A 1 203 ? 6.175 -4.825 10.911 1.00 97.75 203 GLN A N 1
ATOM 1457 C CA . GLN A 1 203 ? 5.353 -5.918 11.445 1.00 97.75 203 GLN A CA 1
ATOM 1458 C C . GLN A 1 203 ? 6.152 -6.907 12.301 1.00 97.75 203 GLN A C 1
ATOM 1460 O O . GLN A 1 203 ? 6.126 -8.120 12.086 1.00 97.75 203 GLN A O 1
ATOM 1465 N N . ARG A 1 204 ? 6.870 -6.408 13.314 1.00 95.81 204 ARG A N 1
ATOM 1466 C CA . ARG A 1 204 ? 7.779 -7.239 14.134 1.00 95.81 204 ARG A CA 1
ATOM 1467 C C . ARG A 1 204 ? 7.061 -8.291 14.976 1.00 95.81 204 ARG A C 1
ATOM 1469 O O . ARG A 1 204 ? 7.698 -9.263 15.379 1.00 95.81 204 ARG A O 1
ATOM 1476 N N . GLN A 1 205 ? 5.761 -8.122 15.213 1.00 96.62 205 GLN A N 1
ATOM 1477 C CA . GLN A 1 205 ? 4.930 -9.110 15.909 1.00 96.62 205 GLN A CA 1
ATOM 1478 C C . GLN A 1 205 ? 4.441 -10.251 14.999 1.00 96.62 205 GLN A C 1
ATOM 1480 O O . GLN A 1 205 ? 3.814 -11.188 15.485 1.00 96.62 205 GLN A O 1
ATOM 1485 N N . GLY A 1 206 ? 4.766 -10.225 13.700 1.00 95.69 206 GLY A N 1
ATOM 1486 C CA . GLY A 1 206 ? 4.499 -11.339 12.789 1.00 95.69 206 GLY A CA 1
ATOM 1487 C C . GLY A 1 206 ? 3.067 -11.403 12.251 1.00 95.69 206 GLY A C 1
ATOM 1488 O O . GLY A 1 206 ? 2.552 -12.506 12.041 1.00 95.69 206 GLY A O 1
ATOM 1489 N N . ALA A 1 207 ? 2.438 -10.249 12.002 1.00 98.25 207 ALA A N 1
ATOM 1490 C CA . ALA A 1 207 ? 1.127 -10.179 11.359 1.00 98.25 207 ALA A CA 1
ATOM 1491 C C . ALA A 1 207 ? 1.094 -10.865 9.985 1.00 98.25 207 ALA A C 1
ATOM 1493 O O . ALA A 1 207 ? 2.105 -10.959 9.282 1.00 98.25 207 ALA A O 1
ATOM 1494 N N . VAL A 1 208 ? -0.109 -11.250 9.563 1.00 98.81 208 VAL A N 1
ATOM 1495 C CA . VAL A 1 208 ? -0.453 -11.388 8.141 1.00 98.81 208 VAL A CA 1
ATOM 1496 C C . VAL A 1 208 ? -1.002 -10.052 7.663 1.00 98.81 208 VAL A C 1
ATOM 1498 O O . VAL A 1 208 ? -1.918 -9.517 8.281 1.00 98.81 208 VAL A O 1
ATOM 1501 N N . VAL A 1 209 ? -0.494 -9.534 6.551 1.00 98.88 209 VAL A N 1
ATOM 1502 C CA . VAL A 1 209 ? -1.011 -8.312 5.925 1.00 98.88 209 VAL A CA 1
ATOM 1503 C C . VAL A 1 209 ? -1.672 -8.677 4.599 1.00 98.88 209 VAL A C 1
ATOM 1505 O O . VAL A 1 209 ? -1.015 -9.199 3.702 1.00 98.88 209 VAL A O 1
ATOM 1508 N N . GLN A 1 210 ? -2.976 -8.426 4.499 1.00 98.81 210 GLN A N 1
ATOM 1509 C CA . GLN A 1 210 ? -3.829 -8.615 3.327 1.00 98.81 210 GLN A CA 1
ATOM 1510 C C . GLN A 1 210 ? -4.181 -7.252 2.732 1.00 98.81 210 GLN A C 1
ATOM 1512 O O . GLN A 1 210 ? -4.781 -6.419 3.406 1.00 98.81 210 GLN A O 1
ATOM 1517 N N . LEU A 1 211 ? -3.808 -7.040 1.475 1.00 98.88 211 LEU A N 1
ATOM 1518 C CA . LEU A 1 211 ? -4.010 -5.810 0.719 1.00 98.88 211 LEU A CA 1
ATOM 1519 C C . LEU A 1 211 ? -4.780 -6.159 -0.555 1.00 98.88 211 LEU A C 1
ATOM 1521 O O . LEU A 1 211 ? -4.268 -6.923 -1.376 1.00 98.88 211 LEU A O 1
ATOM 1525 N N . GLN A 1 212 ? -5.999 -5.644 -0.714 1.00 98.69 212 GLN A N 1
ATOM 1526 C CA . GLN A 1 212 ? -6.858 -6.004 -1.844 1.00 98.69 212 GLN A CA 1
ATOM 1527 C C . GLN A 1 212 ? -7.549 -4.811 -2.494 1.00 98.69 212 GLN A C 1
ATOM 1529 O O . GLN A 1 212 ? -7.939 -3.874 -1.808 1.00 98.69 212 GLN A O 1
ATOM 1534 N N . ASN A 1 213 ? -7.735 -4.841 -3.814 1.00 98.44 213 ASN A N 1
ATOM 1535 C CA . ASN A 1 213 ? -8.353 -3.747 -4.579 1.00 98.44 213 ASN A CA 1
ATOM 1536 C C . ASN A 1 213 ? -7.796 -2.357 -4.219 1.00 98.44 213 ASN A C 1
ATOM 1538 O O . ASN A 1 213 ? -8.545 -1.404 -4.008 1.00 98.44 213 ASN A O 1
ATOM 1542 N N . LEU A 1 214 ? -6.474 -2.235 -4.103 1.00 98.88 214 LEU A N 1
ATOM 1543 C CA . LEU A 1 214 ? -5.839 -0.963 -3.774 1.00 98.88 214 LEU A CA 1
ATOM 1544 C C . LEU A 1 214 ? -5.494 -0.192 -5.039 1.00 98.88 214 LEU A C 1
ATOM 1546 O O . LEU A 1 214 ? -4.963 -0.751 -6.002 1.00 98.88 214 LEU A O 1
ATOM 1550 N N . ARG A 1 215 ? 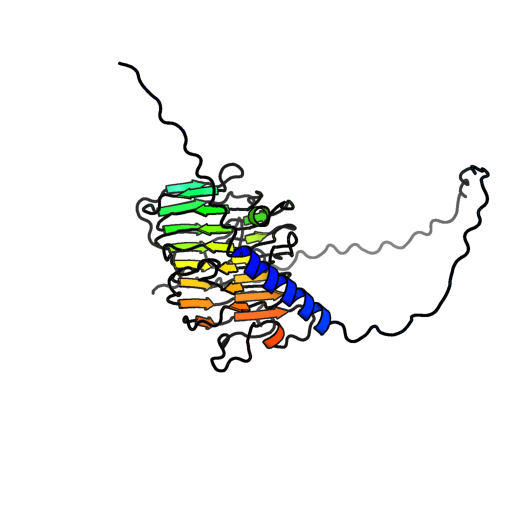-5.727 1.119 -5.006 1.00 98.69 215 ARG A N 1
ATOM 1551 C CA . ARG A 1 215 ? -5.263 2.017 -6.057 1.00 98.69 215 ARG A CA 1
ATOM 1552 C C . ARG A 1 215 ? -4.347 3.071 -5.478 1.00 98.69 215 ARG A C 1
ATOM 1554 O O . ARG A 1 215 ? -4.674 3.712 -4.485 1.00 98.69 215 ARG A O 1
ATOM 1561 N N . PHE A 1 216 ? -3.231 3.282 -6.149 1.00 98.75 216 PHE A N 1
ATOM 1562 C CA . PHE A 1 216 ? -2.364 4.421 -5.918 1.00 98.75 216 PHE A CA 1
ATOM 1563 C C . PHE A 1 216 ? -2.421 5.298 -7.159 1.00 98.75 216 PHE A C 1
ATOM 1565 O O . PHE A 1 216 ? -2.335 4.804 -8.284 1.00 98.75 216 PHE A O 1
ATOM 1572 N N . GLU A 1 217 ? -2.535 6.606 -6.972 1.00 97.88 217 GLU A N 1
ATOM 1573 C CA . GLU A 1 217 ? -2.170 7.544 -8.027 1.00 97.88 217 GLU A CA 1
ATOM 1574 C C . GLU A 1 217 ? -0.641 7.492 -8.248 1.00 97.88 217 GLU A C 1
ATOM 1576 O O . GLU A 1 217 ? -0.025 6.423 -8.313 1.00 97.88 217 GLU A O 1
ATOM 1581 N N . THR A 1 218 ? 0.017 8.634 -8.423 1.00 97.62 218 THR A N 1
ATOM 1582 C CA . THR A 1 218 ? 1.479 8.682 -8.475 1.00 97.62 218 THR A CA 1
ATOM 1583 C C . THR A 1 218 ? 2.052 8.873 -7.085 1.00 97.62 218 THR A C 1
ATOM 1585 O O . THR A 1 218 ? 1.892 9.942 -6.506 1.00 97.62 218 THR A O 1
ATOM 1588 N N . VAL A 1 219 ? 2.784 7.870 -6.600 1.00 97.50 219 VAL A N 1
ATOM 1589 C CA . VAL A 1 219 ? 3.716 8.038 -5.482 1.00 97.50 219 VAL A CA 1
ATOM 1590 C C . VAL A 1 219 ? 4.950 8.766 -6.011 1.00 97.50 219 VAL A C 1
ATOM 1592 O O . VAL A 1 219 ? 5.595 8.315 -6.962 1.00 97.50 219 VAL A O 1
ATOM 1595 N N . ARG A 1 220 ? 5.252 9.932 -5.451 1.00 95.38 220 ARG A N 1
ATOM 1596 C CA . ARG A 1 220 ? 6.232 10.878 -5.995 1.00 95.38 220 ARG A CA 1
ATOM 1597 C C . ARG A 1 220 ? 7.527 10.897 -5.216 1.00 95.38 220 ARG A C 1
ATOM 1599 O O . ARG A 1 220 ? 7.582 10.537 -4.045 1.00 95.38 220 ARG A O 1
ATOM 1606 N N . ALA A 1 221 ? 8.589 11.360 -5.862 1.00 89.44 221 ALA A N 1
ATOM 1607 C CA . ALA A 1 221 ? 9.828 11.633 -5.162 1.00 89.44 221 ALA A CA 1
ATOM 1608 C C . ALA A 1 221 ? 9.582 12.717 -4.100 1.00 89.44 221 ALA A C 1
ATOM 1610 O O . ALA A 1 221 ? 9.219 13.850 -4.411 1.00 89.44 221 ALA A O 1
ATOM 1611 N N . GLY A 1 222 ? 9.777 12.347 -2.837 1.00 78.50 222 GLY A N 1
ATOM 1612 C CA . GLY A 1 222 ? 9.626 13.245 -1.700 1.00 78.50 222 GLY A CA 1
ATOM 1613 C C . GLY A 1 222 ? 10.906 14.021 -1.361 1.00 78.50 222 GLY A C 1
ATOM 1614 O O . GLY A 1 222 ? 11.816 14.172 -2.186 1.00 78.50 222 GLY A O 1
ATOM 1615 N N . PRO A 1 223 ? 11.018 14.509 -0.112 1.00 72.44 223 PRO A N 1
ATOM 1616 C CA . PRO A 1 223 ? 12.245 15.104 0.411 1.00 72.44 223 PRO A CA 1
ATOM 1617 C C . PRO A 1 223 ? 13.478 14.185 0.219 1.00 72.44 223 PRO A C 1
ATOM 1619 O O . PRO A 1 223 ? 13.311 12.976 0.084 1.00 72.44 223 PRO A O 1
ATOM 1622 N N . PRO A 1 224 ? 14.725 14.714 0.245 1.00 66.19 224 PRO A N 1
ATOM 1623 C CA . PRO A 1 224 ? 15.958 14.080 -0.282 1.00 66.19 224 PRO A CA 1
ATOM 1624 C C . PRO A 1 224 ? 16.384 12.682 0.224 1.00 66.19 224 PRO A C 1
ATOM 1626 O O . PRO A 1 224 ? 17.424 12.167 -0.215 1.00 66.19 224 PRO A O 1
ATOM 1629 N N . GLU A 1 225 ? 15.612 12.077 1.118 1.00 71.19 225 GLU A N 1
ATOM 1630 C CA . GLU A 1 225 ? 15.861 10.808 1.805 1.00 71.19 225 GLU A CA 1
ATOM 1631 C C . GLU A 1 225 ? 14.717 9.795 1.631 1.00 71.19 225 GLU A C 1
ATOM 1633 O O . GLU A 1 225 ? 14.817 8.692 2.157 1.00 71.19 225 GLU A O 1
ATOM 1638 N N . HIS A 1 226 ? 13.675 10.144 0.870 1.00 75.00 226 HIS A N 1
ATOM 1639 C CA . HIS A 1 226 ? 12.507 9.293 0.659 1.00 75.00 226 HIS A CA 1
ATOM 1640 C C . HIS A 1 226 ? 12.526 8.610 -0.693 1.00 75.00 226 HIS A C 1
ATOM 1642 O O . HIS A 1 226 ? 13.005 9.155 -1.695 1.00 75.00 226 HIS A O 1
ATOM 1648 N N . HIS A 1 227 ? 12.032 7.384 -0.682 1.00 86.50 227 HIS A N 1
ATOM 1649 C CA . HIS A 1 227 ? 11.865 6.570 -1.862 1.00 86.50 227 HIS A CA 1
ATOM 1650 C C . HIS A 1 227 ? 10.381 6.594 -2.189 1.00 86.50 227 HIS A C 1
ATOM 1652 O O . HIS A 1 227 ? 9.551 6.450 -1.305 1.00 86.50 227 HIS A O 1
ATOM 1658 N N . ALA A 1 228 ? 10.045 6.857 -3.448 1.00 93.88 228 ALA A N 1
ATOM 1659 C CA . ALA A 1 228 ? 8.657 6.923 -3.875 1.00 93.88 228 ALA A CA 1
ATOM 1660 C C . ALA A 1 228 ? 8.039 5.516 -3.934 1.00 93.88 228 ALA A C 1
ATOM 1662 O O . ALA A 1 228 ? 7.719 5.049 -5.018 1.00 93.88 228 ALA A O 1
ATOM 1663 N N . ASP A 1 229 ? 7.944 4.807 -2.812 1.00 96.50 229 ASP A N 1
ATOM 1664 C CA . ASP A 1 229 ? 7.607 3.385 -2.760 1.00 96.50 229 ASP A CA 1
ATOM 1665 C C . ASP A 1 229 ? 6.093 3.197 -2.598 1.00 96.50 229 ASP A C 1
ATOM 1667 O O . ASP A 1 229 ? 5.474 3.796 -1.722 1.00 96.50 229 ASP A O 1
ATOM 1671 N N . ILE A 1 230 ? 5.469 2.343 -3.414 1.00 98.38 230 ILE A N 1
ATOM 1672 C CA . ILE A 1 230 ? 4.048 1.980 -3.253 1.00 98.38 230 ILE A CA 1
ATOM 1673 C C . ILE A 1 230 ? 3.866 1.102 -2.009 1.00 98.38 230 ILE A C 1
ATOM 1675 O O . ILE A 1 230 ? 2.987 1.359 -1.188 1.00 98.38 230 ILE A O 1
ATOM 1679 N N . ILE A 1 231 ? 4.705 0.073 -1.854 1.00 98.50 231 ILE A N 1
ATOM 1680 C CA . ILE A 1 231 ? 4.752 -0.773 -0.653 1.00 98.50 231 ILE A CA 1
ATOM 1681 C C . ILE A 1 231 ? 6.196 -0.929 -0.205 1.00 98.50 231 ILE A C 1
ATOM 1683 O O . ILE A 1 231 ? 7.061 -1.321 -0.989 1.00 98.50 231 ILE A O 1
ATOM 1687 N N . GLN A 1 232 ? 6.431 -0.739 1.087 1.00 96.69 232 GLN A N 1
ATOM 1688 C CA . GLN A 1 232 ? 7.736 -0.925 1.694 1.00 96.69 232 GLN A CA 1
ATOM 1689 C C . GLN A 1 232 ? 7.646 -1.746 2.977 1.00 96.69 232 GLN A C 1
ATOM 1691 O O . GLN A 1 232 ? 6.836 -1.460 3.856 1.00 96.69 232 GLN A O 1
ATOM 1696 N N . THR A 1 233 ? 8.505 -2.755 3.121 1.00 96.75 233 THR A N 1
ATOM 1697 C CA . THR A 1 233 ? 8.456 -3.684 4.261 1.00 96.75 233 THR A CA 1
ATOM 1698 C C . THR A 1 233 ? 9.686 -3.574 5.162 1.00 96.75 233 THR A C 1
ATOM 1700 O O . THR A 1 233 ? 10.460 -4.519 5.214 1.00 96.75 233 THR A O 1
ATOM 1703 N N . TRP A 1 234 ? 9.901 -2.462 5.872 1.00 91.38 234 TRP A N 1
ATOM 1704 C CA . TRP A 1 234 ? 11.099 -2.271 6.720 1.00 91.38 234 TRP A CA 1
ATOM 1705 C C . TRP A 1 234 ? 11.285 -3.345 7.804 1.00 91.38 234 TRP A C 1
ATOM 1707 O O . TRP A 1 234 ? 12.399 -3.779 8.110 1.00 91.38 234 TRP A O 1
ATOM 1717 N N . ALA A 1 235 ? 10.177 -3.799 8.384 1.00 92.81 235 ALA A N 1
ATOM 1718 C CA . ALA A 1 235 ? 10.124 -5.054 9.112 1.00 92.81 235 ALA A CA 1
ATOM 1719 C C . ALA A 1 235 ? 8.918 -5.823 8.591 1.00 92.81 235 ALA A C 1
ATOM 1721 O O . ALA A 1 235 ? 7.777 -5.374 8.694 1.00 92.81 235 ALA A O 1
ATOM 1722 N N . GLY A 1 236 ? 9.185 -6.942 7.937 1.00 86.44 236 GLY A N 1
ATOM 1723 C CA . GLY A 1 236 ? 8.195 -7.607 7.116 1.00 86.44 236 GLY A CA 1
ATOM 1724 C C . GLY A 1 236 ? 7.120 -8.272 7.952 1.00 86.44 236 GLY A C 1
ATOM 1725 O O . GLY A 1 236 ? 7.410 -8.749 9.051 1.00 86.44 236 GLY A O 1
ATOM 1726 N N . PRO A 1 237 ? 5.890 -8.348 7.425 1.00 97.50 237 PRO A N 1
ATOM 1727 C CA . PRO A 1 237 ? 4.911 -9.254 7.990 1.00 97.50 237 PRO A CA 1
ATOM 1728 C C . PRO A 1 237 ? 5.404 -10.696 7.865 1.00 97.50 237 PRO A C 1
ATOM 1730 O O . PRO A 1 237 ? 6.240 -11.020 7.015 1.00 97.50 237 PRO A O 1
ATOM 1733 N N . ARG A 1 238 ? 4.828 -11.581 8.680 1.00 98.06 238 ARG A N 1
ATOM 1734 C CA . ARG A 1 238 ? 5.013 -13.025 8.515 1.00 98.06 238 ARG A CA 1
ATOM 1735 C C . ARG A 1 238 ? 4.515 -13.464 7.140 1.00 98.06 238 ARG A C 1
ATOM 1737 O O . ARG A 1 238 ? 5.160 -14.276 6.490 1.00 98.06 238 ARG A O 1
ATOM 1744 N N . GLU A 1 239 ? 3.410 -12.885 6.676 1.00 98.62 239 GLU A N 1
ATOM 1745 C CA . GLU A 1 239 ? 2.922 -13.054 5.309 1.00 98.62 239 GLU A CA 1
ATOM 1746 C C . GLU A 1 239 ? 2.445 -11.720 4.732 1.00 98.62 239 GLU A C 1
ATOM 1748 O O . GLU A 1 239 ? 1.702 -10.990 5.388 1.00 98.62 239 GLU A O 1
ATOM 1753 N N . LEU A 1 240 ? 2.821 -11.431 3.487 1.00 98.75 240 LEU A N 1
ATOM 1754 C CA . LEU A 1 240 ? 2.256 -10.333 2.702 1.00 98.75 240 LEU A CA 1
ATOM 1755 C C . LEU A 1 240 ? 1.394 -10.925 1.592 1.00 98.75 240 LEU A C 1
ATOM 1757 O O . LEU A 1 240 ? 1.871 -11.745 0.812 1.00 98.75 240 LEU A O 1
ATOM 1761 N N . ARG A 1 241 ? 0.136 -10.511 1.512 1.00 98.75 241 ARG A N 1
ATOM 1762 C CA . ARG A 1 241 ? -0.845 -10.983 0.538 1.00 98.75 241 ARG A CA 1
ATOM 1763 C C . ARG A 1 241 ? -1.399 -9.772 -0.201 1.00 98.75 241 ARG A C 1
ATOM 1765 O O . ARG A 1 241 ? -2.090 -8.964 0.407 1.00 98.75 241 ARG A O 1
ATOM 1772 N N . VAL A 1 242 ? -1.060 -9.629 -1.476 1.00 98.81 242 VAL A N 1
ATOM 1773 C CA . VAL A 1 242 ? -1.508 -8.530 -2.339 1.00 98.81 242 VAL A CA 1
ATOM 1774 C C . VAL A 1 242 ? -2.323 -9.113 -3.480 1.00 98.81 242 VAL A C 1
ATOM 1776 O O . VAL A 1 242 ? -1.832 -10.007 -4.170 1.00 98.81 242 VAL A O 1
ATOM 1779 N N . ASP A 1 243 ? -3.548 -8.627 -3.662 1.00 98.56 243 ASP A N 1
ATOM 1780 C CA . ASP A 1 243 ? -4.439 -9.080 -4.729 1.00 98.56 243 ASP A CA 1
ATOM 1781 C C . ASP A 1 243 ? -5.320 -7.953 -5.279 1.00 98.56 243 ASP A C 1
ATOM 1783 O O . ASP A 1 243 ? -6.198 -7.445 -4.586 1.00 98.56 243 ASP A O 1
ATOM 1787 N N . GLY A 1 244 ? -5.086 -7.560 -6.530 1.00 98.00 244 GLY A N 1
ATOM 1788 C CA . GLY A 1 244 ? -5.734 -6.391 -7.119 1.00 98.00 244 GLY A CA 1
ATOM 1789 C C . GLY A 1 244 ? -5.067 -5.118 -6.612 1.00 98.00 244 GLY A C 1
ATOM 1790 O O . GLY A 1 244 ? -5.534 -4.482 -5.669 1.00 98.00 244 GLY A O 1
ATOM 1791 N N . LEU A 1 245 ? -3.947 -4.748 -7.227 1.00 98.75 245 LEU A N 1
ATOM 1792 C CA . LEU A 1 245 ? -3.274 -3.481 -6.964 1.00 98.75 245 LEU A CA 1
ATOM 1793 C C . LEU A 1 245 ? -2.891 -2.820 -8.280 1.00 98.75 245 LEU A C 1
ATOM 1795 O O . LEU A 1 245 ? -2.186 -3.427 -9.080 1.00 98.75 245 LEU A O 1
ATOM 1799 N N . SER A 1 246 ? -3.275 -1.558 -8.448 1.00 98.75 246 SER A N 1
ATOM 1800 C CA . SER A 1 246 ? -2.781 -0.710 -9.536 1.00 98.75 246 SER A CA 1
ATOM 1801 C C . SER A 1 246 ? -2.153 0.551 -8.974 1.00 98.75 246 SER A C 1
ATOM 1803 O O . SER A 1 246 ? -2.731 1.203 -8.103 1.00 98.75 246 SER A O 1
ATOM 1805 N N . GLY A 1 247 ? -0.991 0.940 -9.484 1.00 98.19 247 GLY A N 1
ATOM 1806 C CA . GLY A 1 247 ? -0.364 2.178 -9.042 1.00 98.19 247 GLY A CA 1
ATOM 1807 C C . GLY A 1 247 ? 0.739 2.693 -9.942 1.00 98.19 247 GLY A C 1
ATOM 1808 O O . GLY A 1 247 ? 1.260 1.981 -10.801 1.00 98.19 247 GLY A O 1
ATOM 1809 N N . SER A 1 248 ? 1.118 3.951 -9.727 1.00 98.00 248 SER A N 1
ATOM 1810 C CA . SER A 1 248 ? 2.277 4.546 -10.383 1.00 98.00 248 SER A CA 1
ATOM 1811 C C . SER A 1 248 ? 3.274 5.131 -9.394 1.00 98.00 248 SER A C 1
ATOM 1813 O O . SER A 1 248 ? 2.928 5.488 -8.271 1.00 98.00 248 SER A O 1
ATOM 1815 N N . THR A 1 249 ? 4.535 5.215 -9.807 1.00 97.75 249 THR A N 1
ATOM 1816 C CA . THR A 1 249 ? 5.631 5.654 -8.939 1.00 97.75 249 THR A CA 1
ATOM 1817 C C . THR A 1 249 ? 6.710 6.411 -9.709 1.00 97.75 249 THR A C 1
ATOM 1819 O O . THR A 1 249 ? 7.038 6.079 -10.849 1.00 97.75 249 THR A O 1
ATOM 1822 N N . GLU A 1 250 ? 7.302 7.418 -9.070 1.00 96.12 250 GLU A N 1
ATOM 1823 C CA . GLU A 1 250 ? 8.496 8.115 -9.552 1.00 96.12 250 GLU A CA 1
ATOM 1824 C C . GLU A 1 250 ? 9.816 7.420 -9.173 1.00 96.12 250 GLU A C 1
ATOM 1826 O O . GLU A 1 250 ? 10.878 7.864 -9.611 1.00 96.12 250 GLU A O 1
ATOM 1831 N N . TYR A 1 251 ? 9.788 6.333 -8.390 1.00 94.75 251 TYR A N 1
ATOM 1832 C CA . TYR A 1 251 ? 10.994 5.610 -7.986 1.00 94.75 251 TYR A CA 1
ATOM 1833 C C . TYR A 1 251 ? 10.815 4.088 -7.894 1.00 94.75 251 TYR A C 1
ATOM 1835 O O . TYR A 1 251 ? 11.253 3.409 -8.824 1.00 94.75 251 TYR A O 1
ATOM 1843 N N . GLN A 1 252 ? 10.228 3.525 -6.831 1.00 95.88 252 GLN A N 1
ATOM 1844 C CA . GLN A 1 252 ? 10.053 2.068 -6.706 1.00 95.88 252 GLN A CA 1
ATOM 1845 C C . GLN A 1 252 ? 8.586 1.699 -6.525 1.00 95.88 252 GLN A C 1
ATOM 1847 O O . GLN A 1 252 ? 7.779 2.448 -5.994 1.00 95.88 252 GLN A O 1
ATOM 1852 N N . GLY A 1 253 ? 8.218 0.516 -6.998 1.00 97.44 253 GLY A N 1
ATOM 1853 C CA . GLY A 1 253 ? 6.908 -0.046 -6.717 1.00 97.44 253 GLY A CA 1
ATOM 1854 C C . GLY A 1 253 ? 6.945 -0.674 -5.338 1.00 97.44 253 GLY A C 1
ATOM 1855 O O . GLY A 1 253 ? 6.494 -0.091 -4.359 1.00 97.44 253 GLY A O 1
ATOM 1856 N N . PHE A 1 254 ? 7.530 -1.866 -5.261 1.00 98.19 254 PHE A N 1
ATOM 1857 C CA . PHE A 1 254 ? 7.692 -2.608 -4.019 1.00 98.19 254 PHE A CA 1
ATOM 1858 C C . PHE A 1 254 ? 9.154 -2.644 -3.580 1.00 98.19 254 PHE A C 1
ATOM 1860 O O . PHE A 1 254 ? 10.033 -3.063 -4.340 1.00 98.19 254 PHE A O 1
ATOM 1867 N N . PHE A 1 255 ? 9.392 -2.277 -2.322 1.00 97.19 255 PHE A N 1
ATOM 1868 C CA . PHE A 1 255 ? 10.676 -2.383 -1.639 1.00 97.19 255 PHE A CA 1
ATOM 1869 C C . PHE A 1 255 ? 10.581 -3.381 -0.479 1.00 97.19 255 PHE A C 1
ATOM 1871 O O . PHE A 1 255 ? 10.205 -3.063 0.653 1.00 97.19 255 PHE A O 1
ATOM 1878 N N . LEU A 1 256 ? 10.896 -4.637 -0.791 1.00 97.25 256 LEU A N 1
ATOM 1879 C CA . LEU A 1 256 ? 10.646 -5.794 0.063 1.00 97.25 256 LEU A CA 1
ATOM 1880 C C . LEU A 1 256 ? 11.899 -6.163 0.873 1.00 97.25 256 LEU A C 1
ATOM 1882 O O . LEU A 1 256 ? 12.630 -7.092 0.517 1.00 97.25 256 LEU A O 1
ATOM 1886 N N . LEU A 1 257 ? 12.167 -5.414 1.948 1.00 96.06 257 LEU A N 1
ATOM 1887 C CA . LEU A 1 257 ? 13.287 -5.639 2.875 1.00 96.06 257 LEU A CA 1
ATOM 1888 C C . LEU A 1 257 ? 12.814 -6.026 4.285 1.00 96.06 257 LEU A C 1
ATOM 1890 O O . LEU A 1 257 ? 13.069 -5.290 5.237 1.00 96.06 257 LEU A O 1
ATOM 1894 N N . PRO A 1 258 ? 12.183 -7.201 4.472 1.00 95.38 258 PRO A N 1
ATOM 1895 C CA . PRO A 1 258 ? 11.493 -7.574 5.712 1.00 95.38 258 PRO A CA 1
ATOM 1896 C C . PRO A 1 258 ? 12.373 -7.592 6.978 1.00 95.38 258 PRO A C 1
ATOM 1898 O O . PRO A 1 258 ? 11.870 -7.763 8.086 1.00 95.38 258 PRO A O 1
ATOM 1901 N N . LYS A 1 259 ? 13.691 -7.446 6.829 1.00 94.25 259 LYS A N 1
ATOM 1902 C CA . LYS A 1 259 ? 14.685 -7.484 7.903 1.00 94.25 259 LYS A CA 1
ATOM 1903 C C . LYS A 1 259 ? 15.631 -6.292 7.865 1.00 94.25 259 LYS A C 1
ATOM 1905 O O . LYS A 1 259 ? 16.800 -6.411 8.233 1.00 94.25 259 LYS A O 1
ATOM 1910 N N . GLU A 1 260 ? 15.144 -5.148 7.393 1.00 92.44 260 GLU A N 1
ATOM 1911 C CA . GLU A 1 260 ? 15.933 -3.919 7.328 1.00 92.44 260 GLU A CA 1
ATOM 1912 C C . GLU A 1 260 ? 16.400 -3.473 8.716 1.00 92.44 260 GLU A C 1
ATOM 1914 O O . GLU A 1 260 ? 17.551 -3.068 8.881 1.00 92.44 260 GLU A O 1
ATOM 1919 N N . PHE A 1 261 ? 15.558 -3.645 9.739 1.00 91.62 261 PHE A N 1
ATOM 1920 C CA . PHE A 1 261 ? 15.905 -3.290 11.118 1.00 91.62 261 PHE A CA 1
ATOM 1921 C C . PHE A 1 261 ? 16.549 -4.429 11.941 1.00 91.62 261 PHE A C 1
ATOM 1923 O O . PHE A 1 261 ? 16.609 -4.319 13.165 1.00 91.62 261 PHE A O 1
ATOM 1930 N N . GLY A 1 262 ? 17.032 -5.514 11.318 1.00 87.19 262 GLY A N 1
ATOM 1931 C CA . GLY A 1 262 ? 17.880 -6.520 11.980 1.00 87.19 262 GLY A CA 1
ATOM 1932 C C . GLY A 1 262 ? 17.347 -7.960 12.004 1.00 87.19 262 GLY A C 1
ATOM 1933 O O . GLY A 1 262 ? 17.217 -8.616 10.968 1.00 87.19 262 GLY A O 1
ATOM 1934 N N . ASP A 1 263 ? 17.153 -8.496 13.214 1.00 86.38 263 ASP A N 1
ATOM 1935 C CA . ASP A 1 263 ? 16.964 -9.933 13.476 1.00 86.38 263 ASP A CA 1
ATOM 1936 C C . ASP A 1 263 ? 15.488 -10.382 13.477 1.00 86.38 263 ASP A C 1
ATOM 1938 O O . ASP A 1 263 ? 15.127 -11.334 14.172 1.00 86.38 263 ASP A O 1
ATOM 1942 N N . GLN A 1 264 ? 14.611 -9.729 12.706 1.00 91.00 264 GLN A N 1
ATOM 1943 C CA . GLN A 1 264 ? 13.222 -10.186 12.578 1.00 91.00 264 GLN A CA 1
ATOM 1944 C C . GLN A 1 264 ? 13.163 -11.614 11.996 1.00 91.00 264 GLN A C 1
ATOM 1946 O O . GLN A 1 264 ? 14.111 -12.075 11.346 1.00 91.00 264 GLN A O 1
ATOM 1951 N N . PRO A 1 265 ? 12.073 -12.364 12.222 1.00 90.06 265 PRO A N 1
ATOM 1952 C CA . PRO A 1 265 ? 11.846 -13.613 11.508 1.00 90.06 265 PRO A CA 1
ATOM 1953 C C . PRO A 1 265 ? 11.851 -13.396 9.989 1.00 90.06 265 PRO A C 1
ATOM 1955 O O . PRO A 1 265 ? 11.479 -12.331 9.502 1.00 90.06 265 PRO A O 1
ATOM 1958 N N . GLU A 1 266 ? 12.301 -14.400 9.234 1.00 93.25 266 GLU A N 1
ATOM 1959 C CA . GLU A 1 266 ? 12.055 -14.402 7.787 1.00 93.25 266 GLU A CA 1
ATOM 1960 C C . GLU A 1 266 ? 10.544 -14.550 7.541 1.00 93.25 266 GLU A C 1
ATOM 1962 O O . GLU A 1 266 ? 9.892 -15.261 8.314 1.00 93.25 266 GLU A O 1
ATOM 1967 N N . PRO A 1 267 ? 9.988 -13.929 6.486 1.00 97.00 267 PRO A N 1
ATOM 1968 C CA . PRO A 1 267 ? 8.609 -14.183 6.096 1.00 97.00 267 PRO A CA 1
ATOM 1969 C C . PRO A 1 267 ? 8.361 -15.663 5.794 1.00 97.00 267 PRO A C 1
ATOM 1971 O O . PRO A 1 267 ? 9.208 -16.337 5.199 1.00 97.00 267 PRO A O 1
ATOM 1974 N N . ASP A 1 268 ? 7.167 -16.142 6.136 1.00 97.56 268 ASP A N 1
ATOM 1975 C CA . ASP A 1 268 ? 6.687 -17.468 5.754 1.00 97.56 268 ASP A CA 1
ATOM 1976 C C . ASP A 1 268 ? 6.431 -17.524 4.242 1.00 97.56 268 ASP A C 1
ATOM 1978 O O . ASP A 1 268 ? 6.844 -18.479 3.583 1.00 97.56 268 ASP A O 1
ATOM 1982 N N . ALA A 1 269 ? 5.759 -16.506 3.689 1.00 97.38 269 ALA A N 1
ATOM 1983 C CA . ALA A 1 269 ? 5.509 -16.370 2.255 1.00 97.38 269 ALA A CA 1
ATOM 1984 C C . ALA A 1 269 ? 4.972 -14.982 1.891 1.00 97.38 269 ALA A C 1
ATOM 1986 O O . ALA A 1 269 ? 4.163 -14.415 2.627 1.00 97.38 269 ALA A O 1
ATOM 1987 N N . PHE A 1 270 ? 5.348 -14.474 0.715 1.00 98.00 270 PHE A N 1
ATOM 1988 C CA . PHE A 1 270 ? 4.653 -13.356 0.072 1.00 98.00 270 PHE A CA 1
ATOM 1989 C C . PHE A 1 270 ? 3.870 -13.842 -1.157 1.00 98.00 270 PHE A C 1
ATOM 1991 O O . PHE A 1 270 ? 4.362 -14.638 -1.958 1.00 98.00 270 PHE A O 1
ATOM 1998 N N . HIS A 1 271 ? 2.654 -13.338 -1.326 1.00 98.44 271 HIS A N 1
ATOM 1999 C CA . HIS A 1 271 ? 1.746 -13.672 -2.417 1.00 98.44 271 HIS A CA 1
ATOM 2000 C C . HIS A 1 271 ? 1.366 -12.388 -3.145 1.00 98.44 271 HIS A C 1
ATOM 2002 O O . HIS A 1 271 ? 0.734 -11.519 -2.551 1.00 98.44 271 HIS A O 1
ATOM 2008 N N . LEU A 1 272 ? 1.766 -12.268 -4.407 1.00 98.56 272 LEU A N 1
ATOM 2009 C CA . LEU A 1 272 ? 1.457 -11.131 -5.267 1.00 98.56 272 LEU A CA 1
ATOM 2010 C C . LEU A 1 272 ? 0.577 -11.620 -6.415 1.00 98.56 272 LEU A C 1
ATOM 2012 O O . LEU A 1 272 ? 1.001 -12.482 -7.188 1.00 98.56 272 LEU A O 1
ATOM 2016 N N . ARG A 1 273 ? -0.644 -11.096 -6.501 1.00 98.38 273 ARG A N 1
ATOM 2017 C CA . ARG A 1 273 ? -1.640 -11.472 -7.506 1.00 98.38 273 ARG A CA 1
ATOM 2018 C C . ARG A 1 273 ? -2.253 -10.221 -8.117 1.00 98.38 273 ARG A C 1
ATOM 2020 O O . ARG A 1 273 ? -2.545 -9.286 -7.376 1.00 98.38 273 ARG A O 1
ATOM 2027 N N . ARG A 1 274 ? -2.454 -10.190 -9.437 1.00 98.31 274 ARG A N 1
ATOM 2028 C CA . ARG A 1 274 ? -3.153 -9.081 -10.118 1.00 98.31 274 ARG A CA 1
ATOM 2029 C C . ARG A 1 274 ? -2.590 -7.715 -9.698 1.00 98.31 274 ARG A C 1
ATOM 2031 O O . ARG A 1 274 ? -3.290 -6.873 -9.135 1.00 98.31 274 ARG A O 1
ATOM 2038 N N . VAL A 1 275 ? -1.284 -7.545 -9.897 1.00 98.75 275 VAL A N 1
ATOM 2039 C CA . VAL A 1 275 ? -0.553 -6.321 -9.540 1.00 98.75 275 VAL A CA 1
ATOM 2040 C C . VAL A 1 275 ? -0.056 -5.658 -10.812 1.00 98.75 275 VAL A C 1
ATOM 2042 O O . VAL A 1 275 ? 0.664 -6.293 -11.572 1.00 98.75 275 VAL A O 1
ATOM 2045 N N . ASP A 1 276 ? -0.364 -4.383 -11.023 1.00 98.50 276 ASP A N 1
ATOM 2046 C CA . ASP A 1 276 ? 0.249 -3.571 -12.069 1.00 98.50 276 ASP A CA 1
ATOM 2047 C C . ASP A 1 276 ? 0.881 -2.301 -11.496 1.00 98.50 276 ASP A C 1
ATOM 2049 O O . ASP A 1 276 ? 0.270 -1.544 -10.740 1.00 98.50 276 ASP A O 1
ATOM 2053 N N . ILE A 1 277 ? 2.152 -2.084 -11.837 1.00 98.38 277 ILE A N 1
ATOM 2054 C CA . ILE A 1 277 ? 2.923 -0.928 -11.376 1.00 98.38 277 ILE A CA 1
ATOM 2055 C C . ILE A 1 277 ? 3.525 -0.213 -12.575 1.00 98.38 277 ILE A C 1
ATOM 2057 O O . ILE A 1 277 ? 4.306 -0.792 -13.330 1.00 98.38 277 ILE A O 1
ATOM 2061 N N . THR A 1 278 ? 3.223 1.077 -12.701 1.00 97.25 278 THR A N 1
ATOM 2062 C CA . THR A 1 278 ? 3.794 1.939 -13.738 1.00 97.25 278 THR A CA 1
ATOM 2063 C C . THR A 1 278 ? 4.815 2.910 -13.148 1.00 97.25 278 THR A C 1
ATOM 2065 O O . THR A 1 278 ? 4.475 3.853 -12.437 1.00 97.25 278 THR A O 1
ATOM 2068 N N . GLY A 1 279 ? 6.085 2.725 -13.481 1.00 96.19 279 GLY A N 1
ATOM 2069 C CA . GLY A 1 279 ? 7.132 3.704 -13.221 1.00 96.19 279 GLY A CA 1
ATOM 2070 C C . GLY A 1 279 ? 7.079 4.884 -14.189 1.00 96.19 279 GLY A C 1
ATOM 2071 O O . GLY A 1 279 ? 6.845 4.703 -15.388 1.00 96.19 279 GLY A O 1
ATOM 2072 N N . THR A 1 280 ? 7.387 6.088 -13.707 1.00 94.12 280 THR A N 1
ATOM 2073 C CA . THR A 1 280 ? 7.753 7.210 -14.586 1.00 94.12 280 THR A CA 1
ATOM 2074 C C . THR A 1 280 ? 9.070 6.918 -15.327 1.00 94.12 280 THR A C 1
ATOM 2076 O O . THR A 1 280 ? 9.786 5.978 -14.970 1.00 94.12 280 THR A O 1
ATOM 2079 N N . PRO A 1 281 ? 9.447 7.706 -16.356 1.00 91.19 281 PRO A N 1
ATOM 2080 C CA . PRO A 1 281 ? 10.678 7.461 -17.112 1.00 91.19 281 PRO A CA 1
ATOM 2081 C C . PRO A 1 281 ? 11.957 7.406 -16.261 1.00 91.19 281 PRO A C 1
ATOM 2083 O O . PRO A 1 281 ? 12.914 6.742 -16.654 1.00 91.19 281 PRO A O 1
ATOM 2086 N N . ASP A 1 282 ? 11.970 8.081 -15.110 1.00 87.75 282 ASP A N 1
ATOM 2087 C CA . ASP A 1 282 ? 13.121 8.151 -14.204 1.00 87.75 282 ASP A CA 1
ATOM 2088 C C . ASP A 1 282 ? 13.019 7.179 -13.015 1.00 87.75 282 ASP A C 1
ATOM 2090 O O . ASP A 1 282 ? 13.919 7.142 -12.171 1.00 87.75 282 ASP A O 1
ATOM 2094 N N . ALA A 1 283 ? 11.956 6.368 -12.954 1.00 92.69 283 ALA A N 1
ATOM 2095 C CA . ALA A 1 283 ? 11.771 5.391 -11.893 1.00 92.69 283 ALA A CA 1
ATOM 2096 C C . ALA A 1 283 ? 12.928 4.378 -11.848 1.00 92.69 283 ALA A C 1
ATOM 2098 O O . ALA A 1 283 ? 13.479 3.965 -12.872 1.00 92.69 283 ALA A O 1
ATOM 2099 N N . GLY A 1 284 ? 13.284 3.958 -10.636 1.00 89.81 284 GLY A N 1
ATOM 2100 C CA . GLY A 1 284 ? 14.266 2.917 -10.368 1.00 89.81 284 GLY A CA 1
ATOM 2101 C C . GLY A 1 284 ? 13.688 1.515 -10.568 1.00 89.81 284 GLY A C 1
ATOM 2102 O O . GLY A 1 284 ? 12.858 1.271 -11.447 1.00 89.81 284 GLY A O 1
ATOM 2103 N N . TYR A 1 285 ? 14.153 0.562 -9.762 1.00 94.00 285 TYR A N 1
ATOM 2104 C CA . TYR A 1 285 ? 13.589 -0.787 -9.779 1.00 94.00 285 TYR A CA 1
ATOM 2105 C C . TYR A 1 285 ? 12.181 -0.754 -9.197 1.00 94.00 285 TYR A C 1
ATOM 2107 O O . TYR A 1 285 ? 11.999 -0.386 -8.040 1.00 94.00 285 TYR A O 1
ATOM 2115 N N . LEU A 1 286 ? 11.205 -1.170 -9.997 1.00 96.56 286 LEU A N 1
ATOM 2116 C CA . LEU A 1 286 ? 9.807 -1.245 -9.599 1.00 96.56 286 LEU A CA 1
ATOM 2117 C C . LEU A 1 286 ? 9.560 -2.403 -8.645 1.00 96.56 286 LEU A C 1
ATOM 2119 O O . LEU A 1 286 ? 8.738 -2.267 -7.752 1.00 96.56 286 LEU A O 1
ATOM 2123 N N . LEU A 1 287 ? 10.307 -3.498 -8.776 1.00 97.38 287 LEU A N 1
ATOM 2124 C CA . LEU A 1 287 ? 10.321 -4.562 -7.780 1.00 97.38 287 LEU A CA 1
ATOM 2125 C C . LEU A 1 287 ? 11.738 -4.736 -7.246 1.00 97.38 287 LEU A C 1
ATOM 2127 O O . LEU A 1 287 ? 12.681 -5.032 -7.989 1.00 97.38 287 LEU A O 1
ATOM 2131 N N . TRP A 1 288 ? 11.877 -4.542 -5.941 1.00 96.12 288 TRP A N 1
ATOM 2132 C CA . TRP A 1 288 ? 13.111 -4.708 -5.196 1.00 96.12 288 TRP A CA 1
ATOM 2133 C C . TRP A 1 288 ? 12.883 -5.659 -4.026 1.00 96.12 288 TRP A C 1
ATOM 2135 O O . TRP A 1 288 ? 11.902 -5.542 -3.297 1.00 96.12 288 TRP A O 1
ATOM 2145 N N . ARG A 1 289 ? 13.831 -6.572 -3.808 1.00 94.50 289 ARG A N 1
ATOM 2146 C CA . ARG A 1 289 ? 13.894 -7.420 -2.612 1.00 94.50 289 ARG A CA 1
ATOM 2147 C C . ARG A 1 289 ? 15.335 -7.669 -2.182 1.00 94.50 289 ARG A C 1
ATOM 2149 O O . ARG A 1 289 ? 16.269 -7.418 -2.950 1.00 94.50 289 ARG A O 1
ATOM 2156 N N . ASP A 1 290 ? 15.512 -8.164 -0.963 1.00 90.62 290 ASP A N 1
ATOM 2157 C CA . ASP A 1 290 ? 16.807 -8.661 -0.501 1.00 90.62 290 ASP A CA 1
ATOM 2158 C C . ASP A 1 290 ? 17.202 -9.996 -1.155 1.00 90.62 290 ASP A C 1
ATOM 2160 O O . ASP A 1 290 ? 16.443 -10.620 -1.892 1.00 90.62 290 ASP A O 1
ATOM 2164 N N . GLU A 1 291 ? 18.429 -10.443 -0.888 1.00 89.50 291 GLU A N 1
ATOM 2165 C CA . GLU A 1 291 ? 18.985 -11.679 -1.457 1.00 89.50 291 GLU A CA 1
ATOM 2166 C C . GLU A 1 291 ? 18.545 -12.949 -0.712 1.00 89.50 291 GLU A C 1
ATOM 2168 O O . GLU A 1 291 ? 19.212 -13.983 -0.781 1.00 89.50 291 GLU A O 1
ATOM 2173 N N . ARG A 1 292 ? 17.470 -12.874 0.078 1.00 85.31 292 ARG A N 1
ATOM 2174 C CA . ARG A 1 292 ? 17.063 -13.963 0.968 1.00 85.31 292 ARG A CA 1
ATOM 2175 C C . ARG A 1 292 ? 15.987 -14.816 0.325 1.00 85.31 292 ARG A C 1
ATOM 2177 O O . ARG A 1 292 ? 15.145 -14.334 -0.422 1.00 85.31 292 ARG A O 1
ATOM 2184 N N . GLY A 1 293 ? 16.020 -16.109 0.634 1.00 85.19 293 GLY A N 1
ATOM 2185 C CA . GLY A 1 293 ? 15.215 -17.137 -0.028 1.00 85.19 293 GLY A CA 1
ATOM 2186 C C . GLY A 1 293 ? 13.832 -17.375 0.576 1.00 85.19 293 GLY A C 1
ATOM 2187 O O . GLY A 1 293 ? 13.412 -18.529 0.635 1.00 85.19 293 GLY A O 1
ATOM 2188 N N . TRP A 1 294 ? 13.142 -16.341 1.067 1.00 92.50 294 TRP A N 1
ATOM 2189 C CA . TRP A 1 294 ? 11.759 -16.498 1.527 1.00 92.50 294 TRP A CA 1
ATOM 2190 C C . TRP A 1 294 ? 10.807 -16.723 0.330 1.00 92.50 294 TRP A C 1
ATOM 2192 O O . TRP A 1 294 ? 11.029 -16.131 -0.740 1.00 92.50 294 TRP A O 1
ATOM 2202 N N . PRO A 1 295 ? 9.786 -17.598 0.469 1.00 95.00 295 PRO A N 1
ATOM 2203 C CA . PRO A 1 295 ? 8.901 -17.980 -0.630 1.00 95.00 295 PRO A CA 1
ATOM 2204 C C . PRO A 1 295 ? 8.108 -16.807 -1.210 1.00 95.00 295 PRO A C 1
ATOM 2206 O O . PRO A 1 295 ? 7.589 -15.968 -0.474 1.00 95.00 295 PRO A O 1
ATOM 2209 N N . MET A 1 296 ? 7.957 -16.803 -2.537 1.00 96.31 296 MET A N 1
ATOM 2210 C CA . MET A 1 296 ? 7.051 -15.906 -3.251 1.00 96.31 296 MET A CA 1
ATOM 2211 C C . MET A 1 296 ? 6.155 -16.683 -4.207 1.00 96.31 296 MET A C 1
ATOM 2213 O O . MET A 1 296 ? 6.621 -17.586 -4.898 1.00 96.31 296 MET A O 1
ATOM 2217 N N . THR A 1 297 ? 4.881 -16.305 -4.260 1.00 97.31 297 THR A N 1
ATOM 2218 C CA . THR A 1 297 ? 3.965 -16.667 -5.348 1.00 97.31 297 THR A CA 1
ATOM 2219 C C . THR A 1 297 ? 3.648 -15.400 -6.128 1.00 97.31 297 THR A C 1
ATOM 2221 O O . THR A 1 297 ? 3.280 -14.398 -5.520 1.00 97.31 297 THR A O 1
ATOM 2224 N N . ILE A 1 298 ? 3.830 -15.438 -7.445 1.00 97.75 298 ILE A N 1
ATOM 2225 C CA . ILE A 1 298 ? 3.650 -14.298 -8.347 1.00 97.75 298 ILE A CA 1
ATOM 2226 C C . ILE A 1 298 ? 2.719 -14.752 -9.468 1.00 97.75 298 ILE A C 1
ATOM 2228 O O . ILE A 1 298 ? 3.055 -15.674 -10.212 1.00 97.75 298 ILE A O 1
ATOM 2232 N N . GLU A 1 299 ? 1.552 -14.127 -9.566 1.00 97.88 299 GLU A N 1
ATOM 2233 C CA . GLU A 1 299 ? 0.518 -14.448 -10.552 1.00 97.88 299 GLU A CA 1
ATOM 2234 C C . GLU A 1 299 ? -0.047 -13.148 -11.131 1.00 97.88 299 GLU A C 1
ATOM 2236 O O . GLU A 1 299 ? -0.474 -12.274 -10.382 1.00 97.88 299 GLU A O 1
ATOM 2241 N N . ASP A 1 300 ? -0.038 -12.992 -12.455 1.00 97.81 300 ASP A N 1
ATOM 2242 C CA . ASP A 1 300 ? -0.548 -11.789 -13.128 1.00 97.81 300 ASP A CA 1
ATOM 2243 C C . ASP A 1 300 ? 0.054 -10.485 -12.572 1.00 97.81 300 ASP A C 1
ATOM 2245 O O . ASP A 1 300 ? -0.649 -9.531 -12.234 1.00 97.81 300 ASP A O 1
ATOM 2249 N N . VAL A 1 301 ? 1.384 -10.451 -12.449 1.00 98.44 301 VAL A N 1
ATOM 2250 C CA . VAL A 1 301 ? 2.117 -9.263 -11.999 1.00 98.44 301 VAL A CA 1
ATOM 2251 C C . VAL A 1 301 ? 2.779 -8.592 -13.189 1.00 98.44 301 VAL A C 1
ATOM 2253 O O . VAL A 1 301 ? 3.592 -9.200 -13.877 1.00 98.44 301 VAL A O 1
ATOM 2256 N N . TRP A 1 302 ? 2.466 -7.322 -13.393 1.00 97.94 302 TRP A N 1
ATOM 2257 C CA . TRP A 1 302 ? 2.916 -6.509 -14.508 1.00 97.94 302 TRP A CA 1
ATOM 2258 C C . TRP A 1 302 ? 3.679 -5.296 -14.001 1.00 97.94 302 TRP A C 1
ATOM 2260 O O . TRP A 1 302 ? 3.260 -4.604 -13.072 1.00 97.94 302 TRP A O 1
ATOM 2270 N N . VAL A 1 303 ? 4.814 -5.017 -14.628 1.00 97.19 303 VAL A N 1
ATOM 2271 C CA . VAL A 1 303 ? 5.565 -3.792 -14.375 1.00 97.19 303 VAL A CA 1
ATOM 2272 C C . VAL A 1 303 ? 5.856 -3.087 -15.683 1.00 97.19 303 VAL A C 1
ATOM 2274 O O . VAL A 1 303 ? 6.386 -3.682 -16.619 1.00 97.19 303 VAL A O 1
ATOM 2277 N N . ASP A 1 304 ? 5.563 -1.799 -15.741 1.00 94.88 304 ASP A N 1
ATOM 2278 C CA . ASP A 1 304 ? 5.861 -0.971 -16.901 1.00 94.88 304 ASP A CA 1
ATOM 2279 C C . ASP A 1 304 ? 6.686 0.239 -16.488 1.00 94.88 304 ASP A C 1
ATOM 2281 O O . ASP A 1 304 ? 6.500 0.797 -15.411 1.00 94.88 304 ASP A O 1
ATOM 2285 N N . ARG A 1 305 ? 7.587 0.683 -17.362 1.00 91.31 305 ARG A N 1
ATOM 2286 C CA . ARG A 1 305 ? 8.210 1.999 -17.234 1.00 91.31 305 ARG A CA 1
ATOM 2287 C C . ARG A 1 305 ? 7.787 2.821 -18.429 1.00 91.31 305 ARG A C 1
ATOM 2289 O O . ARG A 1 305 ? 8.259 2.588 -19.545 1.00 91.31 305 ARG A O 1
ATOM 2296 N N . ALA A 1 306 ? 6.929 3.804 -18.174 1.00 79.12 306 ALA A N 1
ATOM 2297 C CA . ALA A 1 306 ? 6.328 4.613 -19.215 1.00 79.12 306 ALA A CA 1
ATOM 2298 C C . ALA A 1 306 ? 7.405 5.147 -20.180 1.00 79.12 306 ALA A C 1
ATOM 2300 O O . ALA A 1 306 ? 8.317 5.876 -19.790 1.00 79.12 306 ALA A O 1
ATOM 2301 N N . GLN A 1 307 ? 7.261 4.802 -21.464 1.00 65.12 307 GLN A N 1
ATOM 2302 C CA . GLN A 1 307 ? 7.998 5.390 -22.591 1.00 65.12 307 GLN A CA 1
ATOM 2303 C C . GLN A 1 307 ? 9.516 5.105 -22.674 1.00 65.12 307 GLN A C 1
ATOM 2305 O O . GLN A 1 307 ? 10.222 5.830 -23.380 1.00 65.12 307 GLN A O 1
ATOM 2310 N N . GLN A 1 308 ? 10.040 4.051 -22.035 1.00 65.31 308 GLN A N 1
ATOM 2311 C CA . GLN A 1 308 ? 11.453 3.651 -22.177 1.00 65.31 308 GLN A CA 1
ATOM 2312 C C . GLN A 1 308 ? 11.654 2.185 -22.591 1.00 65.31 308 GLN A C 1
ATOM 2314 O O . GLN A 1 308 ? 10.714 1.409 -22.702 1.00 65.31 308 GLN A O 1
ATOM 2319 N N . ASP A 1 309 ? 12.912 1.825 -22.871 1.00 65.31 309 ASP A N 1
ATOM 2320 C CA . ASP A 1 309 ? 13.382 0.450 -23.062 1.00 65.31 309 ASP A CA 1
ATOM 2321 C C . ASP A 1 309 ? 13.114 -0.371 -21.790 1.00 65.31 309 ASP A C 1
ATOM 2323 O O . ASP A 1 309 ? 13.918 -0.379 -20.856 1.00 65.31 309 ASP A O 1
ATOM 2327 N N . THR A 1 310 ? 11.965 -1.044 -21.752 1.00 68.38 310 THR A N 1
ATOM 2328 C CA . THR A 1 310 ? 11.489 -1.876 -20.643 1.00 68.38 310 THR A CA 1
ATOM 2329 C C . THR A 1 310 ? 12.197 -3.231 -20.608 1.00 68.38 310 THR A C 1
ATOM 2331 O O . THR A 1 310 ? 11.602 -4.304 -20.530 1.00 68.38 310 THR A O 1
ATOM 2334 N N . ARG A 1 311 ? 13.531 -3.221 -20.656 1.00 85.38 311 ARG A N 1
ATOM 2335 C CA . ARG A 1 311 ? 14.297 -4.427 -20.340 1.00 85.38 311 ARG A CA 1
ATOM 2336 C C . ARG A 1 311 ? 13.967 -4.847 -18.917 1.00 85.38 311 ARG A C 1
ATOM 2338 O O . ARG A 1 311 ? 14.043 -4.039 -17.996 1.00 85.38 311 ARG A O 1
ATOM 2345 N N . ARG A 1 312 ? 13.683 -6.129 -18.729 1.00 90.38 312 ARG A N 1
ATOM 2346 C CA . ARG A 1 312 ? 13.288 -6.708 -17.444 1.00 90.38 312 ARG A CA 1
ATOM 2347 C C . ARG A 1 312 ? 14.246 -6.362 -16.296 1.00 90.38 312 ARG A C 1
ATOM 2349 O O . ARG A 1 312 ? 13.822 -5.763 -15.314 1.00 90.38 312 ARG A O 1
ATOM 2356 N N . GLY A 1 313 ? 15.553 -6.533 -16.491 1.00 87.88 313 GLY A N 1
ATOM 2357 C CA . GLY A 1 313 ? 16.571 -6.122 -15.510 1.00 87.88 313 GLY A CA 1
ATOM 2358 C C . GLY A 1 313 ? 16.711 -4.611 -15.256 1.00 87.88 313 GLY A C 1
ATOM 2359 O O . GLY A 1 313 ? 17.531 -4.217 -14.435 1.00 87.88 313 GLY A O 1
ATOM 2360 N N . SER A 1 314 ? 15.967 -3.747 -15.957 1.00 88.38 314 SER A N 1
ATOM 2361 C CA . SER A 1 314 ? 15.909 -2.312 -15.644 1.00 88.38 314 SER A CA 1
ATOM 2362 C C . SER A 1 314 ? 14.822 -1.974 -14.625 1.00 88.38 314 SER A C 1
ATOM 2364 O O . SER A 1 314 ? 14.980 -0.992 -13.906 1.00 88.38 314 SER A O 1
ATOM 2366 N N . VAL A 1 315 ? 13.757 -2.780 -14.549 1.00 92.81 315 VAL A N 1
ATOM 2367 C CA . VAL A 1 315 ? 12.608 -2.596 -13.645 1.00 92.81 315 VAL A CA 1
ATOM 2368 C C . VAL A 1 315 ? 12.590 -3.618 -12.508 1.00 92.81 315 VAL A C 1
ATOM 2370 O O . VAL A 1 315 ? 11.992 -3.356 -11.471 1.00 92.81 315 VAL A O 1
ATOM 2373 N N . LEU A 1 316 ? 13.291 -4.744 -12.654 1.00 94.31 316 LEU A N 1
ATOM 2374 C CA . LEU A 1 316 ? 13.417 -5.781 -11.633 1.00 94.31 316 LEU A CA 1
ATOM 2375 C C . LEU A 1 316 ? 14.831 -5.795 -11.059 1.00 94.31 316 LEU A C 1
ATOM 2377 O O . LEU A 1 316 ? 15.812 -5.961 -11.792 1.00 94.31 316 LEU A O 1
ATOM 2381 N N . TRP A 1 317 ? 14.949 -5.630 -9.743 1.00 93.00 317 TRP A N 1
ATOM 2382 C CA . TRP A 1 317 ? 16.233 -5.773 -9.066 1.00 93.00 317 TRP A CA 1
ATOM 2383 C C . TRP A 1 317 ? 16.722 -7.215 -9.179 1.00 93.00 317 TRP A C 1
ATOM 2385 O O . TRP A 1 317 ? 16.001 -8.142 -8.809 1.00 93.00 317 TRP A O 1
ATOM 2395 N N . ARG A 1 318 ? 17.970 -7.394 -9.635 1.00 87.50 318 ARG A N 1
ATOM 2396 C CA . ARG A 1 318 ? 18.643 -8.704 -9.692 1.00 87.50 318 ARG A CA 1
ATOM 2397 C C . ARG A 1 318 ? 17.877 -9.780 -10.469 1.00 87.50 318 ARG A C 1
ATOM 2399 O O . ARG A 1 318 ? 17.825 -10.942 -10.086 1.00 87.50 318 ARG A O 1
ATOM 2406 N N . ASP A 1 319 ? 17.360 -9.394 -11.629 1.00 83.38 319 ASP A N 1
ATOM 2407 C CA . ASP A 1 319 ? 16.768 -10.320 -12.605 1.00 83.38 319 ASP A CA 1
ATOM 2408 C C . ASP A 1 319 ? 17.769 -11.341 -13.194 1.00 83.38 319 ASP A C 1
ATOM 2410 O O . ASP A 1 319 ? 17.402 -12.259 -13.916 1.00 83.38 319 ASP A O 1
ATOM 2414 N N . ASP A 1 320 ? 19.061 -11.179 -12.911 1.00 80.19 320 ASP A N 1
ATOM 2415 C CA . ASP A 1 320 ? 20.143 -12.040 -13.383 1.00 80.19 320 ASP A CA 1
ATOM 2416 C C . ASP A 1 320 ? 20.459 -13.222 -12.449 1.00 80.19 320 ASP A C 1
ATOM 2418 O O . ASP A 1 320 ? 21.376 -14.000 -12.732 1.00 80.19 320 ASP A O 1
ATOM 2422 N N . GLN A 1 321 ? 19.736 -13.365 -11.334 1.00 80.12 321 GLN A N 1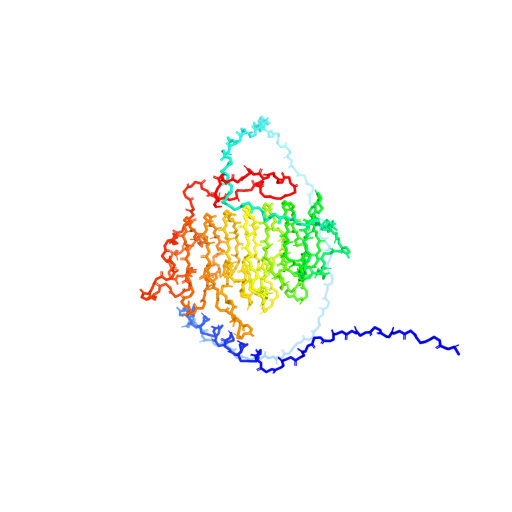
ATOM 2423 C CA . GLN A 1 321 ? 19.983 -14.430 -10.361 1.00 80.12 321 GLN A CA 1
ATOM 2424 C C . GLN A 1 321 ? 19.480 -15.791 -10.861 1.00 80.12 321 GLN A C 1
ATOM 2426 O O . GLN A 1 321 ? 18.426 -15.876 -11.494 1.00 80.12 321 GLN A O 1
ATOM 2431 N N . PRO A 1 322 ? 20.201 -16.885 -10.557 1.00 70.81 322 PRO A N 1
ATOM 2432 C CA . PRO A 1 322 ? 19.860 -18.219 -11.042 1.00 70.81 322 PRO A CA 1
ATOM 2433 C C . PRO A 1 322 ? 18.535 -18.745 -10.481 1.00 70.81 322 PRO A C 1
ATOM 2435 O O . PRO A 1 322 ? 17.911 -19.584 -11.125 1.00 70.81 322 PRO A O 1
ATOM 2438 N N . GLU A 1 323 ? 18.106 -18.271 -9.307 1.00 74.88 323 GLU A N 1
ATOM 2439 C CA . GLU A 1 323 ? 16.807 -18.628 -8.732 1.00 74.88 323 GLU A CA 1
ATOM 2440 C C . GLU A 1 323 ? 15.621 -17.869 -9.358 1.00 74.88 323 GLU A C 1
ATOM 2442 O O . GLU A 1 323 ? 14.493 -18.164 -8.983 1.00 74.88 323 GLU A O 1
ATOM 2447 N N . ASN A 1 324 ? 15.870 -16.904 -10.262 1.00 81.19 324 ASN A N 1
ATOM 2448 C CA . ASN A 1 324 ? 14.889 -16.014 -10.899 1.00 81.19 324 ASN A CA 1
ATOM 2449 C C . ASN A 1 324 ? 13.714 -15.637 -9.980 1.00 81.19 324 ASN A C 1
ATOM 2451 O O . ASN A 1 324 ? 12.569 -16.019 -10.208 1.00 81.19 324 ASN A O 1
ATOM 2455 N N . TRP A 1 325 ? 13.996 -14.867 -8.924 1.00 88.31 325 TRP A N 1
ATOM 2456 C CA . TRP A 1 325 ? 13.020 -14.516 -7.877 1.00 88.31 325 TRP A CA 1
ATOM 2457 C C . TRP A 1 325 ? 11.737 -13.845 -8.376 1.00 88.31 325 TRP A C 1
ATOM 2459 O O . TRP A 1 325 ? 10.766 -13.760 -7.628 1.00 88.31 325 TRP A O 1
ATOM 2469 N N . TRP A 1 326 ? 11.754 -13.351 -9.611 1.00 94.12 326 TRP A N 1
ATOM 2470 C CA . TRP A 1 326 ? 10.648 -12.663 -10.257 1.00 94.12 326 TRP A CA 1
ATOM 2471 C C . TRP A 1 326 ? 10.029 -13.488 -11.393 1.00 94.12 326 TRP A C 1
ATOM 2473 O O . TRP A 1 326 ? 9.449 -12.923 -12.329 1.00 94.12 326 TRP A O 1
ATOM 2483 N N . ASP A 1 327 ? 10.210 -14.810 -11.382 1.00 93.38 327 ASP A N 1
ATOM 2484 C CA . ASP A 1 327 ? 9.441 -15.728 -12.222 1.00 93.38 327 ASP A CA 1
ATOM 2485 C C . ASP A 1 327 ? 7.942 -15.431 -12.051 1.00 93.38 327 ASP A C 1
ATOM 2487 O O . ASP A 1 327 ? 7.436 -15.384 -10.934 1.00 93.38 327 ASP A O 1
ATOM 2491 N N . GLY A 1 328 ? 7.244 -15.183 -13.162 1.00 94.88 328 GLY A N 1
ATOM 2492 C CA . GLY A 1 328 ? 5.828 -14.788 -13.169 1.00 94.88 328 GLY A CA 1
ATOM 2493 C C . GLY A 1 328 ? 5.565 -13.285 -13.314 1.00 94.88 328 GLY A C 1
ATOM 2494 O O . GLY A 1 328 ? 4.418 -12.905 -13.517 1.00 94.88 328 GLY A O 1
ATOM 2495 N N . VAL A 1 329 ? 6.595 -12.430 -13.264 1.00 96.94 329 VAL A N 1
ATOM 2496 C CA . VAL A 1 329 ? 6.436 -10.999 -13.581 1.00 96.94 329 VAL A CA 1
ATOM 2497 C C . VAL A 1 329 ? 6.522 -10.763 -15.091 1.00 96.94 329 VAL A C 1
ATOM 2499 O O . VAL A 1 329 ? 7.501 -11.143 -15.736 1.00 96.94 329 VAL A O 1
ATOM 2502 N N . GLU A 1 330 ? 5.544 -10.073 -15.656 1.00 96.25 330 GLU A N 1
ATOM 2503 C CA . GLU A 1 330 ? 5.544 -9.611 -17.039 1.00 96.25 330 GLU A CA 1
ATOM 2504 C C . GLU A 1 330 ? 5.951 -8.137 -17.119 1.00 96.25 330 GLU A C 1
ATOM 2506 O O . GLU A 1 330 ? 5.729 -7.351 -16.197 1.00 96.25 330 GLU A O 1
ATOM 2511 N N . VAL A 1 331 ? 6.608 -7.761 -18.217 1.00 95.19 331 VAL A N 1
ATOM 2512 C CA . VAL A 1 331 ? 7.047 -6.381 -18.432 1.00 95.19 331 VAL A CA 1
ATOM 2513 C C . VAL A 1 331 ? 6.215 -5.733 -19.527 1.00 95.19 331 VAL A C 1
ATOM 2515 O O . VAL A 1 331 ? 6.140 -6.249 -20.643 1.00 95.19 331 VAL A O 1
ATOM 2518 N N . GLY A 1 332 ? 5.632 -4.584 -19.202 1.00 94.12 332 GLY A N 1
ATOM 2519 C CA . GLY A 1 332 ? 4.609 -3.894 -19.974 1.00 94.12 332 GLY A CA 1
ATOM 2520 C C . GLY A 1 332 ? 3.344 -3.694 -19.141 1.00 94.12 332 GLY A C 1
ATOM 2521 O O . GLY A 1 332 ? 3.336 -3.930 -17.934 1.00 94.12 332 GLY A O 1
ATOM 2522 N N . ALA A 1 333 ? 2.275 -3.256 -19.798 1.00 94.62 333 ALA A N 1
ATOM 2523 C CA . ALA A 1 333 ? 0.964 -3.106 -19.178 1.00 94.62 333 ALA A CA 1
ATOM 2524 C C . ALA A 1 333 ? 0.137 -4.398 -19.317 1.00 94.62 333 ALA A C 1
ATOM 2526 O O . ALA A 1 333 ? 0.271 -5.074 -20.347 1.00 94.62 333 ALA A O 1
ATOM 2527 N N . PRO A 1 334 ? -0.755 -4.709 -18.357 1.00 96.19 334 PRO A N 1
ATOM 2528 C CA . PRO A 1 334 ? -1.686 -5.816 -18.515 1.00 96.19 334 PRO A CA 1
ATOM 2529 C C . PRO A 1 334 ? -2.568 -5.625 -19.763 1.00 96.19 334 PRO A C 1
ATOM 2531 O O . PRO A 1 334 ? -2.951 -4.495 -20.087 1.00 96.19 334 PRO A O 1
ATOM 2534 N N . PRO A 1 335 ? -2.916 -6.710 -20.479 1.00 95.25 335 PRO A N 1
ATOM 2535 C CA . PRO A 1 335 ? -3.610 -6.631 -21.767 1.00 95.25 335 PRO A CA 1
ATOM 2536 C C . PRO A 1 335 ? -5.020 -6.034 -21.674 1.00 95.25 335 PRO A C 1
ATOM 2538 O O . PRO A 1 335 ? -5.466 -5.391 -22.625 1.00 95.25 335 PRO A O 1
ATOM 2541 N N . ASP A 1 336 ? -5.694 -6.219 -20.537 1.00 94.31 336 ASP A N 1
ATOM 2542 C CA . ASP A 1 336 ? -7.071 -5.772 -20.300 1.00 94.31 336 ASP A CA 1
ATOM 2543 C C . ASP A 1 336 ? -7.148 -4.450 -19.508 1.00 94.31 336 ASP A C 1
ATOM 2545 O O . ASP A 1 336 ? -8.233 -3.993 -19.150 1.00 94.31 336 ASP A O 1
ATOM 2549 N N . GLY A 1 337 ? -6.002 -3.795 -19.288 1.00 95.38 337 GLY A N 1
ATOM 2550 C CA . GLY A 1 337 ? -5.882 -2.570 -18.496 1.00 95.38 337 GLY A CA 1
ATOM 2551 C C . GLY A 1 337 ? -5.507 -2.823 -17.029 1.00 95.38 337 GLY A C 1
ATOM 2552 O O . GLY A 1 337 ? -5.190 -3.952 -16.663 1.00 95.38 337 GLY A O 1
ATOM 2553 N N . PRO A 1 338 ? -5.490 -1.770 -16.191 1.00 96.50 338 PRO A N 1
ATOM 2554 C CA . PRO A 1 338 ? -5.147 -1.889 -14.774 1.00 96.50 338 PRO A CA 1
ATOM 2555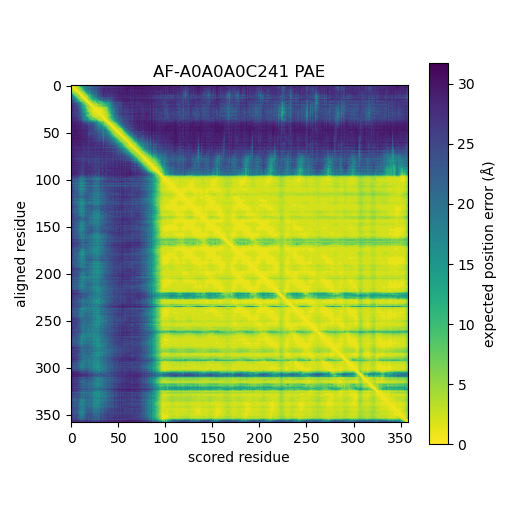 C C . PRO A 1 338 ? -6.094 -2.843 -14.038 1.00 96.50 338 PRO A C 1
ATOM 2557 O O . PRO A 1 338 ? -7.295 -2.842 -14.312 1.00 96.50 338 PRO A O 1
ATOM 2560 N N . PHE A 1 339 ? -5.580 -3.601 -13.069 1.00 97.06 339 PHE A N 1
ATOM 2561 C CA . PHE A 1 339 ? -6.394 -4.514 -12.256 1.00 97.06 339 PHE A CA 1
ATOM 2562 C C . PHE A 1 339 ? -7.383 -3.785 -11.337 1.00 97.06 339 PHE A C 1
ATOM 2564 O O . PHE A 1 339 ? -8.459 -4.301 -11.050 1.00 97.06 339 PHE A O 1
ATOM 2571 N N . VAL A 1 340 ? -7.044 -2.565 -10.920 1.00 97.19 340 VAL A N 1
ATOM 2572 C CA . VAL A 1 340 ? -7.888 -1.642 -10.154 1.00 97.19 340 VAL A CA 1
ATOM 2573 C C . VAL A 1 340 ? -7.993 -0.317 -10.924 1.00 97.19 340 VAL A C 1
ATOM 2575 O O . VAL A 1 340 ? -7.222 0.616 -10.668 1.00 97.19 340 VAL A O 1
ATOM 2578 N N . PRO A 1 341 ? -8.908 -0.214 -11.908 1.00 96.75 341 PRO A N 1
ATOM 2579 C CA . PRO A 1 341 ? -9.142 1.011 -12.673 1.00 96.75 341 PRO A CA 1
ATOM 2580 C C . PRO A 1 341 ? -9.542 2.224 -11.817 1.00 96.75 341 PRO A C 1
ATOM 2582 O O . PRO A 1 341 ? -9.938 2.101 -10.656 1.00 96.75 341 PRO A O 1
ATOM 2585 N N . ASP A 1 342 ? -9.480 3.416 -12.418 1.00 96.25 342 ASP A N 1
ATOM 2586 C CA . ASP A 1 342 ? -9.998 4.643 -11.801 1.00 96.25 342 ASP A CA 1
ATOM 2587 C C . ASP A 1 342 ? -11.472 4.495 -11.402 1.00 96.25 342 ASP A C 1
ATOM 2589 O O . ASP A 1 342 ? -12.294 4.000 -12.174 1.00 96.25 342 ASP A O 1
ATOM 2593 N N . GLY A 1 343 ? -11.800 4.958 -10.194 1.00 95.19 343 GLY A N 1
ATOM 2594 C CA . GLY A 1 343 ? -13.153 4.912 -9.642 1.00 95.19 343 GLY A CA 1
ATOM 2595 C C . GLY A 1 343 ? -13.568 3.568 -9.039 1.00 95.19 343 GLY A C 1
ATOM 2596 O O . GLY A 1 343 ? -14.673 3.493 -8.514 1.00 95.19 343 GLY A O 1
ATOM 2597 N N . VAL A 1 344 ? -12.719 2.530 -9.086 1.00 95.75 344 VAL A N 1
ATOM 2598 C CA . VAL A 1 344 ? -12.986 1.267 -8.377 1.00 95.75 344 VAL A CA 1
ATOM 2599 C C . VAL A 1 344 ? -12.726 1.429 -6.882 1.00 95.75 344 VAL A C 1
ATOM 2601 O O . VAL A 1 344 ? -13.647 1.255 -6.097 1.00 95.75 344 VAL A O 1
ATOM 2604 N N . ALA A 1 345 ? -11.505 1.797 -6.482 1.00 97.88 345 ALA A N 1
ATOM 2605 C CA . ALA A 1 345 ? -11.149 2.078 -5.087 1.00 97.88 345 ALA A CA 1
ATOM 2606 C C . ALA A 1 345 ? -11.484 3.528 -4.689 1.00 97.88 345 ALA A C 1
ATOM 2608 O O . ALA A 1 345 ? -11.477 4.417 -5.544 1.00 97.88 345 ALA A O 1
ATOM 2609 N N . GLY A 1 346 ? -11.709 3.784 -3.396 1.00 98.31 346 GLY A N 1
ATOM 2610 C CA . GLY A 1 346 ? -11.965 5.127 -2.866 1.00 98.31 346 GLY A CA 1
ATOM 2611 C C . GLY A 1 346 ? -13.179 5.223 -1.941 1.00 98.31 346 GLY A C 1
ATOM 2612 O O . GLY A 1 346 ? -13.661 4.232 -1.395 1.00 98.31 346 GLY A O 1
ATOM 2613 N N . VAL A 1 347 ? -13.681 6.448 -1.759 1.00 97.69 347 VAL A N 1
ATOM 2614 C CA . VAL A 1 347 ? -14.794 6.776 -0.842 1.00 97.69 347 VAL A CA 1
ATOM 2615 C C . VAL A 1 347 ? -16.103 6.040 -1.143 1.00 97.69 347 VAL A C 1
ATOM 2617 O O . VAL A 1 347 ? -16.853 5.732 -0.222 1.00 97.69 347 VAL A O 1
ATOM 2620 N N . ASP A 1 348 ? -16.350 5.713 -2.412 1.00 96.06 348 ASP A N 1
ATOM 2621 C CA . ASP A 1 348 ? -17.556 5.013 -2.866 1.00 96.06 348 ASP A CA 1
ATOM 2622 C C . ASP A 1 348 ? -17.331 3.501 -3.051 1.00 96.06 348 ASP A C 1
ATOM 2624 O O . ASP A 1 348 ? -18.166 2.818 -3.649 1.00 96.06 348 ASP A O 1
ATOM 2628 N N . TYR A 1 349 ? -16.203 2.968 -2.563 1.00 97.62 349 TYR A N 1
ATOM 2629 C CA . TYR A 1 349 ? -15.861 1.559 -2.723 1.00 97.62 349 TYR A CA 1
ATOM 2630 C C . TYR A 1 349 ? -16.931 0.645 -2.120 1.00 97.62 349 TYR A C 1
ATOM 2632 O O . TYR A 1 349 ? -17.346 0.789 -0.966 1.00 97.62 349 TYR A O 1
ATOM 2640 N N . VAL A 1 350 ? -17.320 -0.362 -2.897 1.00 96.44 350 VAL A N 1
ATOM 2641 C CA . VAL A 1 350 ? -18.163 -1.465 -2.449 1.00 96.44 350 VAL A CA 1
ATOM 2642 C C . VAL A 1 350 ? -17.401 -2.753 -2.707 1.00 96.44 350 VAL A C 1
ATOM 2644 O O . VAL A 1 350 ? -16.965 -3.005 -3.824 1.00 96.44 350 VAL A O 1
ATOM 2647 N N . SER A 1 351 ? -17.250 -3.577 -1.670 1.00 96.75 351 SER A N 1
ATOM 2648 C CA . SER A 1 351 ? -16.594 -4.874 -1.823 1.00 96.75 351 SER A CA 1
ATOM 2649 C C . SER A 1 351 ? -17.345 -5.743 -2.839 1.00 96.75 351 SER A C 1
ATOM 2651 O O . SER A 1 351 ? -18.562 -5.922 -2.688 1.00 96.75 351 SER A O 1
ATOM 2653 N N . PRO A 1 352 ? -16.648 -6.375 -3.802 1.00 95.62 352 PRO A N 1
ATOM 2654 C CA . PRO A 1 352 ? -17.265 -7.325 -4.726 1.00 95.62 352 PRO A CA 1
ATOM 2655 C C . PRO A 1 352 ? -17.562 -8.678 -4.055 1.00 95.62 352 PRO A C 1
ATOM 2657 O O . PRO A 1 352 ? -18.064 -9.613 -4.685 1.00 95.62 352 PRO A O 1
ATOM 2660 N N . GLY A 1 353 ? -17.256 -8.800 -2.759 1.00 95.44 353 GLY A N 1
ATOM 2661 C CA . GLY A 1 353 ? -17.291 -10.046 -2.017 1.00 95.44 353 GLY A CA 1
ATOM 2662 C C . GLY A 1 353 ? -16.054 -10.899 -2.278 1.00 95.44 353 GLY A C 1
ATOM 2663 O O . GLY A 1 353 ? -15.088 -10.475 -2.908 1.00 95.44 353 GLY A O 1
ATOM 2664 N N . TYR A 1 354 ? -16.094 -12.128 -1.770 1.00 95.88 354 TYR A N 1
ATOM 2665 C CA . TYR A 1 354 ? -14.926 -13.001 -1.691 1.00 95.88 354 TYR A CA 1
ATOM 2666 C C . TYR A 1 354 ? -15.219 -14.354 -2.317 1.00 95.88 354 TYR A C 1
ATOM 2668 O O . TYR A 1 354 ? -16.354 -14.847 -2.257 1.00 95.88 354 TYR A O 1
ATOM 2676 N N . VAL A 1 355 ? -14.196 -14.970 -2.907 1.00 92.12 355 VAL A N 1
ATOM 2677 C CA . VAL A 1 355 ? -14.298 -16.343 -3.394 1.00 92.12 355 VAL A CA 1
ATOM 2678 C C . VAL A 1 355 ? -14.712 -17.251 -2.238 1.00 92.12 355 VAL A C 1
ATOM 2680 O O . VAL A 1 355 ? -14.221 -17.160 -1.113 1.00 92.12 355 VAL A O 1
ATOM 2683 N N . SER A 1 356 ? -15.700 -18.107 -2.487 1.00 78.56 356 SER A N 1
ATOM 2684 C CA . SER A 1 356 ? -16.219 -18.989 -1.452 1.00 78.56 356 SER A CA 1
ATOM 2685 C C . SER A 1 356 ? -15.228 -20.125 -1.197 1.00 78.56 356 SER A C 1
ATOM 2687 O O . SER A 1 356 ? -15.284 -21.149 -1.879 1.00 78.56 356 SER A O 1
ATOM 2689 N N . GLY A 1 357 ? -14.377 -19.955 -0.191 1.00 61.62 357 GLY A N 1
ATOM 2690 C CA . GLY A 1 357 ? -13.564 -21.022 0.379 1.00 61.62 357 GLY A CA 1
ATOM 2691 C C . GLY A 1 357 ? -12.067 -20.826 0.194 1.00 61.62 357 GLY A C 1
ATOM 2692 O O . GLY A 1 357 ? -11.584 -20.847 -0.931 1.00 61.62 357 GLY A O 1
ATOM 2693 N N . ASP A 1 358 ? -11.386 -20.756 1.333 1.00 45.75 358 ASP A N 1
ATOM 2694 C CA . ASP A 1 358 ? -10.042 -21.285 1.562 1.00 45.75 358 ASP A CA 1
ATOM 2695 C C . ASP A 1 358 ? -10.055 -22.054 2.892 1.00 45.75 358 ASP A C 1
ATOM 2697 O O . ASP A 1 358 ? -10.628 -21.522 3.878 1.00 45.75 358 ASP A O 1
#

Organism: NCBI:txid1386082

Solvent-accessible surface area (backbone atoms only — not comparable to full-atom values): 20180 Å² total; per-residue (Å²): 144,81,89,80,81,86,80,86,82,78,85,72,80,82,85,71,85,69,65,62,64,60,53,53,52,52,51,55,50,47,54,56,51,54,58,59,74,73,55,86,81,83,88,85,85,88,80,89,86,82,88,86,92,78,88,81,81,88,81,87,83,93,77,84,86,84,79,86,82,85,88,84,83,91,73,89,73,82,83,73,83,81,75,75,79,74,76,77,76,79,75,79,79,72,80,69,68,51,36,82,72,69,74,75,90,71,67,89,52,48,77,43,76,38,45,87,92,47,34,71,43,86,42,58,50,88,40,24,34,36,46,40,58,40,84,52,68,41,69,34,79,23,27,36,34,40,34,31,16,15,34,36,40,32,68,27,11,30,33,26,21,78,51,82,47,97,48,64,69,28,14,21,35,34,36,44,28,39,26,52,36,42,39,31,40,29,20,34,22,37,35,43,92,28,19,14,29,32,36,43,30,39,14,79,56,46,10,35,39,38,41,27,38,29,26,39,45,59,20,28,72,47,65,103,86,46,62,4,22,47,35,33,19,48,22,26,35,30,25,42,38,38,40,23,28,17,35,32,16,43,24,22,32,35,42,47,34,36,45,66,84,52,88,55,74,76,41,70,36,36,38,41,30,35,30,34,37,36,26,39,78,77,26,46,38,34,40,35,64,62,98,66,89,58,48,73,46,53,40,66,27,24,39,26,42,53,95,56,88,64,50,60,68,61,37,29,58,69,61,85,44,94,81,38,89,61,63,53,59,45,72,38,76,55,94,90,49,62,64,31,48,92,83,54,31,12,56,84,33,71,84,64,52,50,52,90,78,133

Sequence (358 aa):
MEFQQPSSDQDAEPADGGAAAVTQAALQAWRRTALLASGVAVAAVVGLVAVLVTGRDQEDLAGPPPSGPEGAGAAEEPAVPTETPDAPEPVPAVAEEALTWAPPPLEDPETIEVDAGRASLDLDPDRDYVIELPPEPLDVPGGVVLNGGRNVVMIGGEIHISRPGQTGPDVRGLYLKDQTGVVHVEGVLFSGPELAEGINLDQRQGAVVQLQNLRFETVRAGPPEHHADIIQTWAGPRELRVDGLSGSTEYQGFFLLPKEFGDQPEPDAFHLRRVDITGTPDAGYLLWRDERGWPMTIEDVWVDRAQQDTRRGSVLWRDDQPENWWDGVEVGAPPDGPFVPDGVAGVDYVSPGYVSGD

Radius of gyration: 26.81 Å; Cα contacts (8 Å, |Δi|>4): 811; chains: 1; bounding box: 64×79×94 Å

Nearest PDB structures (foldseek):
  5nxk-assembly2_B  TM=4.681E-01  e=3.387E+00  Limosilactobacillus reuteri subsp. suis